Protein AF-A0A2V8SV77-F1 (afdb_monomer_lite)

Secondary structure (DSSP, 8-state):
-PPEEEPPP--EEEEPPTT-EEEEEEPPPPTTEEEE-SEEEEEE----TT-EEEEEEEEEEESS--EEEEEESS---EETTEE----SSSEEEEEEEE-SSSPEEEEEEEEEEEEE----EEEEEEEESEEEEEEES--TT-EEEETTEEP-EEEEEE-TTS-EEEEESS-SSPPPTT-EEEEEEE-TTSPBPPPEEEE--

Sequence (201 aa):
MSWSIVDPPAIDTVGLAVHGLEIGSVPAPESGSCRVGRTQYIAFATLDSCGDASFWAVFINADQNVNVYVRKDRPITVENGIVRYDRGTGKFFIAVENCSFQPANYTILSLLAIADAFPPFIASVSLEGRLVVMGYSLTERGIVLLDDQPQPTVYGGTTNDFRDILIVKKAKRKIARHQTVGITIRRDDTCDSLPFIFTRP

Structure (mmCIF, N/CA/C/O backbone):
data_AF-A0A2V8SV77-F1
#
_entry.id   AF-A0A2V8SV77-F1
#
loop_
_atom_site.group_PDB
_atom_site.id
_atom_site.type_symbol
_atom_site.label_atom_id
_atom_site.label_alt_id
_atom_site.label_comp_id
_atom_site.label_asym_id
_atom_site.label_entity_id
_atom_site.label_seq_id
_atom_site.pdbx_PDB_ins_code
_atom_site.Cartn_x
_atom_site.Cartn_y
_atom_site.Cartn_z
_atom_site.occupancy
_atom_site.B_iso_or_equiv
_atom_site.auth_seq_id
_atom_site.auth_comp_id
_atom_site.auth_asym_id
_atom_site.auth_atom_id
_atom_site.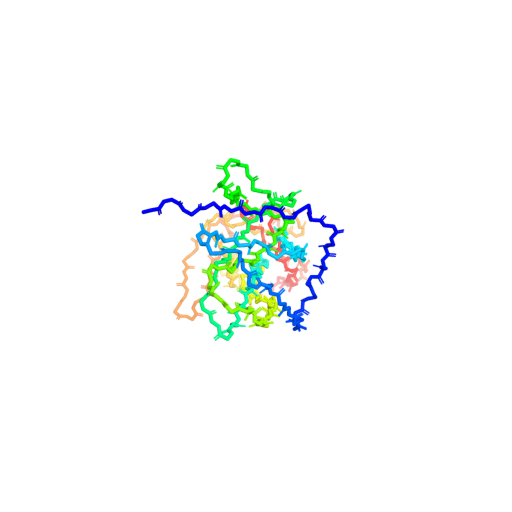pdbx_PDB_model_num
ATOM 1 N N . MET A 1 1 ? 12.394 18.501 -33.688 1.00 48.66 1 MET A N 1
ATOM 2 C CA . MET A 1 1 ? 12.363 17.321 -34.581 1.00 48.66 1 MET A CA 1
ATOM 3 C C . MET A 1 1 ? 11.509 16.263 -33.905 1.00 48.66 1 MET A C 1
ATOM 5 O O . MET A 1 1 ? 11.700 16.050 -32.716 1.00 48.66 1 MET A O 1
ATOM 9 N N . SER A 1 2 ? 10.524 15.700 -34.607 1.00 46.44 2 SER A N 1
ATOM 10 C CA . SER A 1 2 ? 9.674 14.617 -34.093 1.00 46.44 2 SER A CA 1
ATOM 11 C C . SER A 1 2 ? 10.386 13.295 -34.366 1.00 46.44 2 SER A C 1
ATOM 13 O O . SER A 1 2 ? 10.694 12.999 -35.517 1.00 46.44 2 SER A O 1
ATOM 15 N N . TRP A 1 3 ? 10.720 12.565 -33.305 1.00 55.44 3 TRP A N 1
ATOM 16 C CA . TRP A 1 3 ? 11.325 11.239 -33.394 1.00 55.44 3 TRP A CA 1
ATOM 17 C C . TRP A 1 3 ? 10.232 10.219 -33.709 1.00 55.44 3 TRP A C 1
ATOM 19 O O . TRP A 1 3 ? 9.143 10.288 -33.139 1.00 55.44 3 TRP A O 1
ATOM 29 N N . SER A 1 4 ? 10.508 9.295 -34.626 1.00 67.19 4 SER A N 1
ATOM 30 C CA . SER A 1 4 ? 9.607 8.170 -34.888 1.00 67.19 4 SER A CA 1
ATOM 31 C C . SER A 1 4 ? 9.880 7.058 -33.871 1.00 67.19 4 SER A C 1
ATOM 33 O O . SER A 1 4 ? 11.035 6.710 -33.634 1.00 67.19 4 SER A O 1
ATOM 35 N N . ILE A 1 5 ? 8.840 6.529 -33.227 1.00 62.22 5 ILE A N 1
ATOM 36 C CA . ILE A 1 5 ? 8.965 5.411 -32.281 1.00 62.22 5 ILE A CA 1
ATOM 37 C C . ILE A 1 5 ? 8.613 4.128 -33.034 1.00 62.22 5 ILE A C 1
ATOM 39 O O . ILE A 1 5 ? 7.513 4.016 -33.578 1.00 62.22 5 ILE A O 1
ATOM 43 N N . VAL A 1 6 ? 9.545 3.176 -33.085 1.00 59.00 6 VAL A N 1
ATOM 44 C CA . VAL A 1 6 ? 9.334 1.881 -33.745 1.00 59.00 6 VAL A CA 1
ATOM 45 C C . VAL A 1 6 ? 8.884 0.852 -32.712 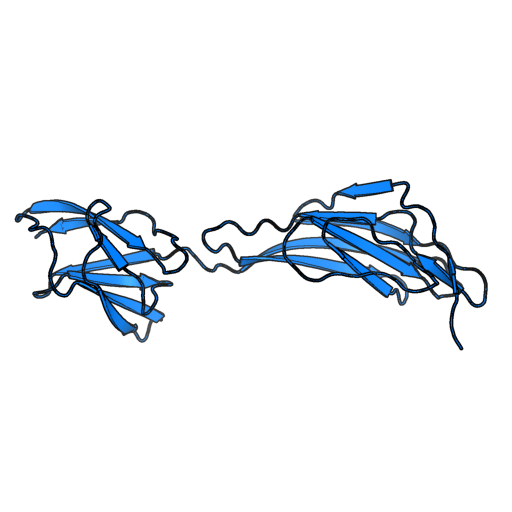1.00 59.00 6 VAL A C 1
ATOM 47 O O . VAL A 1 6 ? 9.627 0.523 -31.785 1.00 59.00 6 VAL A O 1
ATOM 50 N N . ASP A 1 7 ? 7.673 0.336 -32.903 1.00 54.19 7 ASP A N 1
ATOM 51 C CA . ASP A 1 7 ? 7.058 -0.683 -32.052 1.00 54.19 7 ASP A CA 1
ATOM 52 C C . ASP A 1 7 ? 7.612 -2.075 -32.398 1.00 54.19 7 ASP A C 1
ATOM 54 O O . ASP A 1 7 ? 7.579 -2.484 -33.564 1.00 54.19 7 ASP A O 1
ATOM 58 N N . PRO A 1 8 ? 8.070 -2.876 -31.429 1.00 49.66 8 PRO A N 1
ATOM 59 C CA . PRO A 1 8 ? 7.901 -4.310 -31.517 1.00 49.66 8 PRO A CA 1
ATOM 60 C C . PRO A 1 8 ? 6.549 -4.697 -30.891 1.00 49.66 8 PRO A C 1
ATOM 62 O O . PRO A 1 8 ? 6.164 -4.127 -29.870 1.00 49.66 8 PRO A O 1
ATOM 65 N N . PRO A 1 9 ? 5.834 -5.707 -31.421 1.00 52.97 9 PRO A N 1
ATOM 66 C CA . PRO A 1 9 ? 4.779 -6.340 -30.640 1.00 52.97 9 PRO A CA 1
ATOM 67 C C . PRO A 1 9 ? 5.387 -6.783 -29.301 1.00 52.97 9 PRO A C 1
ATOM 69 O O . PRO A 1 9 ? 6.518 -7.269 -29.267 1.00 52.97 9 PRO A O 1
ATOM 72 N N . ALA A 1 10 ? 4.680 -6.580 -28.192 1.00 56.22 10 ALA A N 1
ATOM 73 C CA . ALA A 1 10 ? 5.087 -7.122 -26.900 1.00 56.22 10 ALA A CA 1
ATOM 74 C C . ALA A 1 10 ? 4.969 -8.651 -26.974 1.00 56.22 10 ALA A C 1
ATOM 76 O O . ALA A 1 10 ? 3.902 -9.203 -26.720 1.00 56.22 10 ALA A O 1
ATOM 77 N N . ILE A 1 11 ? 6.023 -9.326 -27.436 1.00 59.06 11 ILE A N 1
ATOM 78 C CA . ILE A 1 11 ? 6.022 -10.787 -27.592 1.00 59.06 11 ILE A CA 1
ATOM 79 C C . ILE A 1 11 ? 6.199 -11.441 -26.212 1.00 59.06 11 ILE A C 1
ATOM 81 O O . ILE A 1 11 ? 5.615 -12.493 -25.970 1.00 59.06 11 ILE A O 1
ATOM 85 N N . ASP A 1 12 ? 6.895 -10.763 -25.286 1.00 69.12 12 ASP A N 1
ATOM 86 C CA . ASP A 1 12 ? 7.266 -1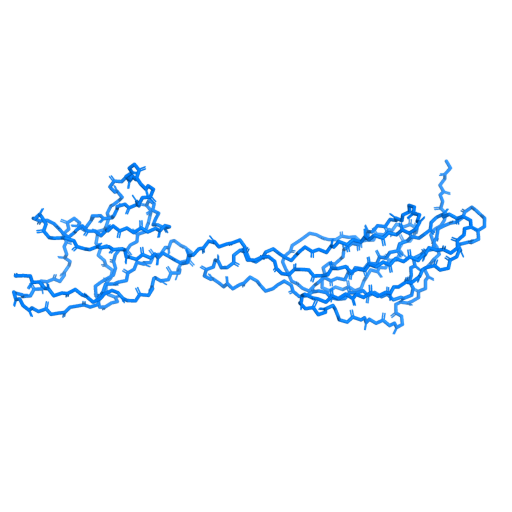1.307 -23.982 1.00 69.12 12 ASP A CA 1
ATOM 87 C C . ASP A 1 12 ? 6.908 -10.353 -22.833 1.00 69.12 12 ASP A C 1
ATOM 89 O O . ASP A 1 12 ? 7.296 -9.179 -22.806 1.00 69.12 12 ASP A O 1
ATOM 93 N N . THR A 1 13 ? 6.185 -10.879 -21.843 1.00 78.81 13 THR A N 1
ATOM 94 C CA . THR A 1 13 ? 5.946 -10.191 -20.572 1.00 78.81 13 THR A CA 1
ATOM 95 C C . THR A 1 13 ? 6.653 -10.909 -19.434 1.00 78.81 13 THR A C 1
ATOM 97 O O . THR A 1 13 ? 6.458 -12.112 -19.263 1.00 78.81 13 THR A O 1
ATOM 100 N N . VAL A 1 14 ? 7.401 -10.171 -18.619 1.00 83.75 14 VAL A N 1
ATOM 101 C CA . VAL A 1 14 ? 8.087 -10.689 -17.428 1.00 83.75 14 VAL A CA 1
ATOM 102 C C . VAL A 1 14 ? 7.381 -10.166 -16.181 1.00 83.75 14 VAL A C 1
ATOM 104 O O . VAL A 1 14 ? 7.180 -8.963 -16.035 1.00 83.75 14 VAL A O 1
ATOM 107 N N . GLY A 1 15 ? 6.972 -11.056 -15.278 1.00 81.81 15 GLY A N 1
ATOM 108 C CA . GLY A 1 15 ? 6.423 -10.653 -13.983 1.00 81.81 15 GLY A CA 1
ATOM 109 C C . GLY A 1 15 ? 7.538 -10.190 -13.052 1.00 81.81 15 GLY A C 1
ATOM 110 O O . GLY A 1 15 ? 8.456 -10.958 -12.786 1.00 81.81 15 GLY A O 1
ATOM 111 N N . LEU A 1 16 ? 7.454 -8.963 -12.540 1.00 82.56 16 LEU A N 1
ATOM 112 C CA . LEU A 1 16 ? 8.383 -8.487 -11.520 1.00 82.56 16 LEU A CA 1
ATOM 113 C C . LEU A 1 16 ? 8.036 -9.131 -10.180 1.00 82.56 16 LEU A C 1
ATOM 115 O O . LEU A 1 16 ? 6.922 -8.975 -9.675 1.00 82.56 16 LEU A O 1
ATOM 119 N N . ALA A 1 17 ? 9.004 -9.825 -9.585 1.00 76.56 17 ALA A N 1
ATOM 120 C CA . ALA A 1 17 ? 8.873 -10.299 -8.217 1.00 76.56 17 ALA A CA 1
ATOM 121 C C . ALA A 1 17 ? 8.863 -9.119 -7.228 1.00 76.56 17 ALA A C 1
ATOM 123 O O . ALA A 1 17 ? 9.496 -8.079 -7.446 1.00 76.56 17 ALA A O 1
ATOM 124 N N . VAL A 1 18 ? 8.159 -9.293 -6.110 1.00 72.00 18 VAL A N 1
ATOM 125 C CA . VAL A 1 18 ? 8.255 -8.386 -4.960 1.00 72.00 18 VAL A CA 1
ATOM 126 C C . VAL A 1 18 ? 9.656 -8.522 -4.360 1.00 72.00 18 VAL A C 1
ATOM 128 O O . VAL A 1 18 ? 10.097 -9.637 -4.093 1.00 72.00 18 VAL A O 1
ATOM 131 N N . HIS A 1 19 ? 10.362 -7.401 -4.185 1.00 74.75 19 HIS A N 1
ATOM 132 C CA . HIS A 1 19 ? 11.792 -7.372 -3.832 1.00 74.75 19 HIS A CA 1
ATOM 133 C C . HIS A 1 19 ? 12.700 -8.063 -4.865 1.00 74.75 19 HIS A C 1
ATOM 135 O O . HIS A 1 19 ? 13.775 -8.559 -4.532 1.00 74.75 19 HIS A O 1
ATOM 141 N N . GLY A 1 20 ? 12.262 -8.091 -6.127 1.00 75.06 20 GLY A N 1
ATOM 142 C CA . GLY A 1 20 ? 12.999 -8.665 -7.246 1.00 75.06 20 GLY A CA 1
ATOM 143 C C . GLY A 1 20 ? 13.970 -7.682 -7.896 1.00 75.06 20 GLY A C 1
ATOM 144 O O . GLY A 1 20 ? 13.738 -6.469 -7.915 1.00 75.06 20 GLY A O 1
ATOM 145 N N . LEU A 1 21 ? 15.033 -8.235 -8.475 1.00 84.38 21 LEU A N 1
ATOM 146 C CA . LEU A 1 21 ? 15.974 -7.528 -9.334 1.00 84.38 21 LEU A CA 1
ATOM 147 C C . LEU A 1 21 ? 15.956 -8.184 -10.713 1.00 84.38 21 LEU A C 1
ATOM 149 O O . LEU A 1 21 ? 16.319 -9.350 -10.840 1.00 84.38 21 LEU A O 1
ATOM 153 N N . GLU A 1 22 ? 15.588 -7.417 -11.731 1.00 89.50 22 GLU A N 1
ATOM 154 C CA . GLU A 1 22 ? 15.640 -7.846 -13.126 1.00 89.50 22 GLU A CA 1
ATOM 155 C C . GLU A 1 22 ? 16.727 -7.092 -13.885 1.00 89.50 22 GLU A C 1
ATOM 157 O O . GLU A 1 22 ? 16.993 -5.916 -13.626 1.00 89.50 22 GLU A O 1
ATOM 162 N N . ILE A 1 23 ? 17.337 -7.766 -14.856 1.00 91.19 23 ILE A N 1
ATOM 163 C CA . ILE A 1 23 ? 18.312 -7.176 -15.776 1.00 91.19 23 ILE A CA 1
ATOM 164 C C . ILE A 1 23 ? 17.695 -7.182 -17.169 1.00 91.19 23 ILE A C 1
ATOM 166 O O . ILE A 1 23 ? 17.139 -8.188 -17.610 1.00 91.19 23 ILE A O 1
ATOM 170 N N . GLY A 1 24 ? 17.793 -6.059 -17.869 1.00 90.75 24 GLY A N 1
ATOM 171 C CA . GLY A 1 24 ? 17.251 -5.910 -19.210 1.00 90.75 24 GLY A CA 1
ATOM 172 C C . GLY A 1 24 ? 18.171 -5.121 -20.126 1.00 90.75 24 GLY A C 1
ATOM 173 O O . GLY A 1 24 ? 19.144 -4.494 -19.702 1.00 90.75 24 GLY A O 1
ATOM 174 N N . SER A 1 25 ? 17.849 -5.157 -21.416 1.00 93.00 25 SER A N 1
ATOM 175 C CA . SER A 1 25 ? 18.484 -4.296 -22.407 1.00 93.00 25 SER A CA 1
ATOM 176 C C . SER A 1 25 ? 17.493 -3.854 -23.481 1.00 93.00 25 SER A C 1
ATOM 178 O O . SER A 1 25 ? 16.543 -4.568 -23.814 1.00 93.00 25 SER A O 1
ATOM 180 N N . VAL A 1 26 ? 17.702 -2.651 -24.016 1.00 91.44 26 VAL A N 1
ATOM 181 C CA . VAL A 1 26 ? 17.022 -2.152 -25.213 1.00 91.44 26 VAL A CA 1
ATOM 182 C C . VAL A 1 26 ? 18.083 -1.877 -26.280 1.00 91.44 26 VAL A C 1
ATOM 184 O O . VAL A 1 26 ? 18.946 -1.019 -26.070 1.00 91.44 26 VAL A O 1
ATOM 187 N N . PRO A 1 27 ? 18.049 -2.569 -27.435 1.00 90.94 27 PRO A N 1
ATOM 188 C CA . PRO A 1 27 ? 18.982 -2.307 -28.526 1.00 90.94 27 PRO A CA 1
ATOM 189 C C . PRO A 1 27 ? 18.934 -0.850 -28.988 1.00 90.94 27 PRO A C 1
ATOM 191 O O . PRO A 1 27 ? 17.905 -0.187 -28.848 1.00 90.94 27 PRO A O 1
ATOM 194 N N . ALA A 1 28 ? 20.017 -0.383 -29.609 1.00 90.44 28 ALA A N 1
ATOM 195 C CA . ALA A 1 28 ? 20.016 0.926 -30.247 1.00 90.44 28 ALA A CA 1
ATOM 196 C C . ALA A 1 28 ? 18.895 1.014 -31.317 1.00 90.44 28 ALA A C 1
ATOM 198 O O . ALA A 1 28 ? 18.672 0.037 -32.052 1.00 90.44 28 ALA A O 1
ATOM 199 N N . PRO A 1 29 ? 18.162 2.137 -31.392 1.00 88.44 29 PRO A N 1
ATOM 200 C CA . PRO A 1 29 ? 17.282 2.461 -32.507 1.00 88.44 29 PRO A CA 1
ATOM 201 C C . PRO A 1 29 ? 18.063 2.807 -33.785 1.00 88.44 29 PRO A C 1
ATOM 203 O O . PRO A 1 29 ? 19.279 3.003 -33.776 1.00 88.44 29 PRO A O 1
ATOM 206 N N . GLU A 1 30 ? 17.344 2.912 -34.902 1.00 88.44 30 GLU A N 1
ATOM 207 C CA . GLU A 1 30 ? 17.879 3.523 -36.120 1.00 88.44 30 GLU A CA 1
ATOM 208 C C . GLU A 1 30 ? 18.054 5.037 -35.918 1.00 88.44 30 GLU A C 1
ATOM 210 O O . GLU A 1 30 ? 17.342 5.663 -35.126 1.00 88.44 30 GLU A O 1
ATOM 215 N N . SER A 1 31 ? 18.983 5.651 -36.653 1.00 85.25 31 SER A N 1
ATOM 216 C CA . SER A 1 31 ? 19.217 7.096 -36.561 1.00 85.25 31 SER A CA 1
ATOM 217 C C . SER A 1 31 ? 17.935 7.883 -36.853 1.00 85.25 31 SER A C 1
ATOM 219 O O . SER A 1 31 ? 17.315 7.698 -37.896 1.00 85.25 31 SER A O 1
ATOM 221 N N . GLY A 1 32 ? 17.552 8.792 -35.953 1.00 84.00 32 GLY A N 1
ATOM 222 C CA . GLY A 1 32 ? 16.303 9.558 -36.078 1.00 84.00 32 GLY A CA 1
ATOM 223 C C . GLY A 1 32 ? 15.065 8.877 -35.475 1.00 84.00 32 GLY A C 1
ATOM 224 O O . GLY A 1 32 ? 13.956 9.397 -35.622 1.00 84.00 32 GLY A O 1
ATOM 225 N N . SER A 1 33 ? 15.232 7.748 -34.777 1.00 85.44 33 SER A N 1
ATOM 226 C CA . SER A 1 33 ? 14.138 7.023 -34.121 1.00 85.44 33 SER A CA 1
ATOM 227 C C . SER A 1 33 ? 14.420 6.704 -32.650 1.00 85.44 33 SER A C 1
ATOM 229 O O . SER A 1 33 ? 15.552 6.817 -32.180 1.00 85.44 33 SER A O 1
ATOM 231 N N . CYS A 1 34 ? 13.374 6.307 -31.931 1.00 86.62 34 CYS A N 1
ATOM 232 C CA . CYS A 1 34 ? 13.463 5.677 -30.618 1.00 86.62 34 CYS A CA 1
ATOM 233 C C . CYS A 1 34 ? 12.907 4.253 -30.694 1.00 86.62 34 CYS A C 1
ATOM 235 O O . CYS A 1 34 ? 12.064 3.935 -31.541 1.00 86.62 34 CYS A O 1
ATOM 237 N N . ARG A 1 35 ? 13.380 3.383 -29.802 1.00 87.25 35 ARG A N 1
ATOM 238 C CA . ARG A 1 35 ? 12.960 1.983 -29.737 1.00 87.25 35 ARG A CA 1
ATOM 239 C C . ARG A 1 35 ? 12.477 1.644 -28.340 1.00 87.25 35 ARG A C 1
ATOM 241 O O . ARG A 1 35 ? 13.233 1.766 -27.381 1.00 87.25 35 ARG A O 1
ATOM 248 N N . VAL A 1 36 ? 11.254 1.133 -28.252 1.00 85.81 36 VAL A N 1
ATOM 249 C CA . VAL A 1 36 ? 10.737 0.490 -27.041 1.00 85.81 36 VAL A CA 1
ATOM 250 C C . VAL A 1 36 ? 11.272 -0.945 -26.975 1.00 85.81 36 VAL A C 1
ATOM 252 O O . VAL A 1 36 ? 11.371 -1.638 -27.992 1.00 85.81 36 VAL A O 1
ATOM 255 N N . GLY A 1 37 ? 11.669 -1.391 -25.784 1.00 83.81 37 GLY A N 1
ATOM 256 C CA . GLY A 1 37 ? 12.107 -2.761 -25.535 1.00 83.81 37 GLY A CA 1
ATOM 257 C C . GLY A 1 37 ? 11.028 -3.791 -25.881 1.00 83.81 37 GLY A C 1
ATOM 258 O O . GLY A 1 37 ? 9.834 -3.532 -25.756 1.00 83.81 37 GLY A O 1
ATOM 259 N N . ARG A 1 38 ? 11.454 -4.986 -26.308 1.00 79.25 38 ARG A N 1
ATOM 260 C CA . ARG A 1 38 ? 10.533 -6.102 -26.601 1.00 79.25 38 ARG A CA 1
ATOM 261 C C . ARG A 1 38 ? 9.878 -6.667 -25.343 1.00 79.25 38 ARG A C 1
ATOM 263 O O . ARG A 1 38 ? 8.744 -7.132 -25.402 1.00 79.25 38 ARG A O 1
ATOM 270 N N . THR A 1 39 ? 10.606 -6.623 -24.232 1.00 82.31 39 THR A N 1
ATOM 271 C CA . THR A 1 39 ? 10.147 -7.094 -22.930 1.00 82.31 39 THR A CA 1
ATOM 272 C C . THR A 1 39 ? 9.324 -6.013 -22.250 1.00 82.31 39 THR A C 1
ATOM 274 O O . THR A 1 39 ? 9.801 -4.891 -22.070 1.00 82.31 39 THR A O 1
ATOM 277 N N . GLN A 1 40 ? 8.113 -6.368 -21.828 1.00 85.25 40 GLN A N 1
ATOM 278 C CA . GLN A 1 40 ? 7.340 -5.552 -20.896 1.00 85.25 40 GLN A CA 1
ATOM 279 C C . GLN A 1 40 ? 7.292 -6.208 -19.527 1.00 85.25 40 GLN A C 1
ATOM 281 O O . GLN A 1 40 ? 7.161 -7.425 -19.404 1.00 85.25 40 GLN A O 1
ATOM 286 N N . TYR A 1 41 ? 7.361 -5.393 -18.489 1.00 85.88 41 TYR A N 1
ATOM 287 C CA . TYR A 1 41 ? 7.382 -5.863 -17.116 1.00 85.88 41 TYR A CA 1
ATOM 288 C C . TYR A 1 41 ? 6.013 -5.687 -16.480 1.00 85.88 41 TYR A C 1
ATOM 290 O O . TYR A 1 41 ? 5.383 -4.643 -16.634 1.00 85.88 41 TYR A O 1
ATOM 298 N N . ILE A 1 42 ? 5.540 -6.713 -15.784 1.00 83.19 42 ILE A N 1
ATOM 299 C CA . ILE A 1 42 ? 4.238 -6.712 -15.128 1.00 83.19 42 ILE A CA 1
ATOM 300 C C . ILE A 1 42 ? 4.431 -6.533 -13.630 1.00 83.19 42 ILE A C 1
ATOM 302 O O . ILE A 1 42 ? 5.157 -7.299 -12.999 1.00 83.19 42 ILE A O 1
ATOM 306 N N . ALA A 1 43 ? 3.698 -5.577 -13.071 1.00 77.25 43 ALA A N 1
ATOM 307 C CA . ALA A 1 43 ? 3.575 -5.355 -11.643 1.00 77.25 43 ALA A CA 1
ATOM 308 C C . ALA A 1 43 ? 2.097 -5.388 -11.212 1.00 77.25 43 ALA A C 1
ATOM 310 O O . ALA A 1 43 ? 1.238 -4.800 -11.858 1.00 77.25 43 ALA A O 1
ATOM 311 N N . PHE A 1 44 ? 1.778 -6.078 -10.123 1.00 68.38 44 PHE A N 1
ATOM 312 C CA . PHE A 1 44 ? 0.469 -6.094 -9.461 1.00 68.38 44 PHE A CA 1
ATOM 313 C C . PHE A 1 44 ? 0.451 -5.216 -8.203 1.00 68.38 44 PHE A C 1
ATOM 315 O O . PHE A 1 44 ? 0.977 -5.614 -7.168 1.00 68.38 44 PHE A O 1
ATOM 322 N N . ALA A 1 45 ? -0.209 -4.058 -8.237 1.00 60.81 45 ALA A N 1
ATOM 323 C CA . ALA A 1 45 ? -0.504 -3.357 -6.989 1.00 60.81 45 ALA A CA 1
ATOM 324 C C . ALA A 1 45 ? -1.805 -3.903 -6.395 1.00 60.81 45 ALA A C 1
ATOM 326 O O . ALA A 1 45 ? -2.893 -3.623 -6.905 1.00 60.81 45 ALA A O 1
ATOM 327 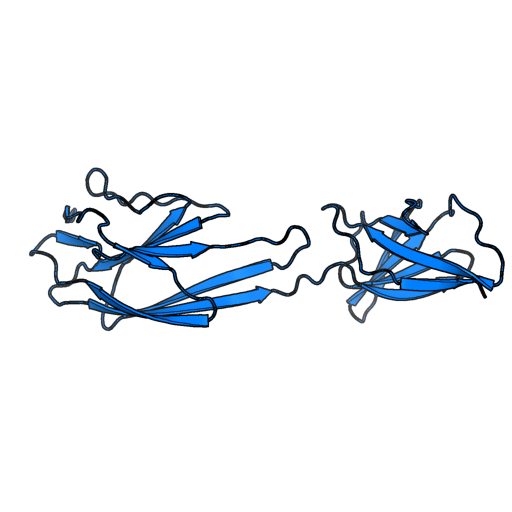N N . THR A 1 46 ? -1.702 -4.678 -5.321 1.00 54.97 46 THR A N 1
ATOM 328 C CA . THR A 1 46 ? -2.847 -5.002 -4.470 1.00 54.97 46 THR A CA 1
ATOM 329 C C . THR A 1 46 ? -2.968 -3.921 -3.409 1.00 54.97 46 THR A C 1
ATOM 331 O O . THR A 1 46 ? -2.098 -3.800 -2.557 1.00 54.97 46 THR A O 1
ATOM 334 N N . LEU A 1 47 ? -4.038 -3.131 -3.456 1.00 52.19 47 LEU A N 1
ATOM 335 C CA . LEU A 1 47 ? -4.484 -2.423 -2.263 1.00 52.19 47 LEU A CA 1
ATOM 336 C C . LEU A 1 47 ? -5.270 -3.442 -1.449 1.00 52.19 47 LEU A C 1
ATOM 338 O O . LEU A 1 47 ? -6.329 -3.874 -1.912 1.00 52.19 47 LEU A O 1
ATOM 342 N N . ASP A 1 48 ? -4.762 -3.858 -0.290 1.00 51.25 48 ASP A N 1
ATOM 343 C CA . ASP A 1 48 ? -5.649 -4.543 0.639 1.00 51.25 48 ASP A CA 1
ATOM 344 C C . ASP A 1 48 ? -6.650 -3.516 1.183 1.00 51.25 48 ASP A C 1
ATOM 346 O O . ASP A 1 48 ? -6.319 -2.363 1.477 1.00 51.25 48 ASP A O 1
ATOM 350 N N . SER A 1 49 ? -7.906 -3.936 1.257 1.00 53.09 49 SER A N 1
ATOM 351 C CA . SER A 1 49 ? -9.090 -3.127 1.564 1.00 53.09 49 SER A CA 1
ATOM 352 C C . SER A 1 49 ? -9.045 -2.403 2.916 1.00 53.09 49 SER A C 1
ATOM 354 O O . SER A 1 49 ? -9.874 -1.533 3.167 1.00 53.09 49 SER A O 1
ATOM 356 N N . CYS A 1 50 ? -8.064 -2.725 3.761 1.00 57.47 50 CYS A N 1
ATOM 357 C CA . CYS A 1 50 ? -7.922 -2.218 5.122 1.00 57.47 50 CYS A CA 1
ATOM 358 C C . CYS A 1 50 ? -6.751 -1.246 5.341 1.00 57.47 50 CYS A C 1
ATOM 360 O O . CYS A 1 50 ? -6.501 -0.833 6.473 1.00 57.47 50 CYS A O 1
ATOM 362 N N . GLY A 1 51 ? -6.084 -0.802 4.274 1.00 51.06 51 GLY A N 1
ATOM 363 C CA . GLY A 1 51 ? -5.127 0.297 4.375 1.00 51.06 51 GLY A CA 1
ATOM 364 C C . GLY A 1 51 ? -3.672 -0.110 4.555 1.00 51.06 51 GLY A C 1
ATOM 365 O O . GLY A 1 51 ? -2.885 0.738 4.957 1.00 51.06 51 GLY A O 1
ATOM 366 N N . ASP A 1 52 ? -3.263 -1.307 4.137 1.00 53.50 52 ASP A N 1
ATOM 367 C CA . ASP A 1 52 ? -1.872 -1.434 3.706 1.00 53.50 52 ASP A CA 1
ATOM 368 C C . ASP A 1 52 ? -1.716 -0.508 2.495 1.00 53.50 52 ASP A C 1
ATOM 370 O O . ASP A 1 52 ? -2.054 -0.855 1.359 1.00 53.50 52 ASP A O 1
ATOM 374 N N . ALA A 1 53 ? -1.251 0.723 2.733 1.00 51.03 53 ALA A N 1
ATOM 375 C CA . ALA A 1 53 ? -0.795 1.612 1.682 1.00 51.03 53 ALA A CA 1
ATOM 376 C C . ALA A 1 53 ? 0.540 1.052 1.193 1.00 51.03 53 ALA A C 1
ATOM 378 O O . ALA A 1 53 ? 1.610 1.622 1.378 1.00 51.03 53 ALA A O 1
ATOM 379 N N . SER A 1 54 ? 0.491 -0.126 0.582 1.00 54.44 54 SER A N 1
ATOM 380 C CA . SER A 1 54 ? 1.637 -0.674 -0.095 1.00 54.44 54 SER A CA 1
ATOM 381 C C . SER A 1 54 ? 1.839 0.172 -1.344 1.00 54.44 54 SER A C 1
ATOM 383 O O . SER A 1 54 ? 1.010 0.153 -2.259 1.00 54.44 54 SER A O 1
ATOM 385 N N . PHE A 1 55 ? 2.906 0.962 -1.379 1.00 60.38 55 PHE A N 1
ATOM 386 C CA . PHE A 1 55 ? 3.346 1.545 -2.629 1.00 60.38 55 PHE A CA 1
ATOM 387 C C . PHE A 1 55 ? 4.393 0.614 -3.217 1.00 60.38 55 PHE A C 1
ATOM 389 O O . PHE A 1 55 ? 5.422 0.304 -2.616 1.00 60.38 55 PHE A O 1
ATOM 396 N N . TRP A 1 56 ? 4.104 0.126 -4.413 1.00 68.44 56 TRP A N 1
ATOM 397 C CA . TRP A 1 56 ? 5.102 -0.566 -5.197 1.00 68.44 56 TRP A CA 1
ATOM 398 C C . TRP A 1 56 ? 5.958 0.489 -5.893 1.00 68.44 56 TRP A C 1
ATOM 400 O O . TRP A 1 56 ? 5.484 1.216 -6.766 1.00 68.44 56 TRP A O 1
ATOM 410 N N . ALA A 1 57 ? 7.219 0.586 -5.485 1.00 75.75 57 ALA A N 1
ATOM 411 C CA . ALA A 1 57 ? 8.216 1.399 -6.153 1.00 75.75 57 ALA A CA 1
ATOM 412 C C . ALA A 1 57 ? 9.028 0.542 -7.131 1.00 75.75 57 ALA A C 1
ATOM 414 O O . ALA A 1 57 ? 9.560 -0.510 -6.773 1.00 75.75 57 ALA A O 1
ATOM 415 N N . VAL A 1 58 ? 9.136 1.011 -8.371 1.00 81.69 58 VAL A N 1
ATOM 416 C CA . VAL A 1 58 ? 10.011 0.422 -9.384 1.00 81.69 58 VAL A CA 1
ATOM 417 C C . VAL A 1 58 ? 11.116 1.421 -9.682 1.00 81.69 58 VAL A C 1
ATOM 419 O O . VAL A 1 58 ? 10.848 2.538 -10.124 1.00 81.69 58 VAL A O 1
ATOM 422 N N . PHE A 1 59 ? 12.355 1.019 -9.424 1.00 85.88 59 PHE A N 1
ATOM 423 C CA . PHE A 1 59 ? 13.546 1.813 -9.693 1.00 85.88 59 PHE A CA 1
ATOM 424 C C . PHE A 1 59 ? 14.234 1.247 -10.923 1.00 85.88 59 PHE A C 1
ATOM 426 O O . PHE A 1 59 ? 14.512 0.050 -10.977 1.00 85.88 59 PHE A O 1
ATOM 433 N N . ILE A 1 60 ? 14.516 2.106 -11.898 1.00 89.00 60 ILE A N 1
ATOM 434 C CA . ILE A 1 60 ? 15.254 1.727 -13.100 1.00 89.00 60 ILE A CA 1
ATOM 435 C C . ILE A 1 60 ? 16.567 2.491 -13.098 1.00 89.00 60 ILE A C 1
ATOM 437 O O . ILE A 1 60 ? 16.569 3.720 -13.050 1.00 89.00 60 ILE A O 1
ATOM 441 N N . ASN A 1 61 ? 17.673 1.754 -13.136 1.00 92.44 61 ASN A N 1
ATOM 442 C CA . ASN A 1 61 ? 19.004 2.315 -13.311 1.00 92.44 61 ASN A CA 1
ATOM 443 C C . ASN A 1 61 ? 19.566 1.828 -14.643 1.00 92.44 61 ASN A C 1
ATOM 445 O O . ASN A 1 61 ? 19.580 0.625 -14.892 1.00 92.44 61 ASN A O 1
ATOM 449 N N . ALA A 1 62 ? 20.008 2.746 -15.494 1.00 92.69 62 ALA A N 1
ATOM 450 C CA . ALA A 1 62 ? 20.481 2.446 -16.837 1.00 92.69 62 ALA A CA 1
ATOM 451 C C . ALA A 1 62 ? 21.862 3.065 -17.069 1.00 92.69 62 ALA A C 1
ATOM 453 O O . ALA A 1 62 ? 22.191 4.101 -16.493 1.00 92.69 62 ALA A O 1
ATOM 454 N N . ASP A 1 63 ? 22.660 2.442 -17.935 1.00 94.25 63 ASP A N 1
ATOM 455 C CA . ASP A 1 63 ? 23.972 2.956 -18.355 1.00 94.25 63 ASP A CA 1
ATOM 456 C C . ASP A 1 63 ? 23.885 4.224 -19.226 1.00 94.25 63 ASP A C 1
ATOM 458 O O . ASP A 1 63 ? 24.897 4.875 -19.492 1.00 94.25 63 ASP A O 1
ATOM 462 N N . GLN A 1 64 ? 22.671 4.610 -19.619 1.00 91.00 64 GLN A N 1
ATOM 463 C CA . GLN A 1 64 ? 22.358 5.838 -20.333 1.00 91.00 64 GLN A CA 1
ATOM 464 C C . GLN A 1 64 ? 20.914 6.292 -20.094 1.00 91.00 64 GLN A C 1
ATOM 466 O O . GLN A 1 64 ? 20.103 5.576 -19.509 1.00 91.00 64 GLN A O 1
ATOM 471 N N . ASN A 1 65 ? 20.573 7.489 -20.575 1.00 89.50 65 ASN A N 1
ATOM 472 C CA . ASN A 1 65 ? 19.220 8.025 -20.453 1.00 89.50 65 ASN A CA 1
ATOM 473 C C . ASN A 1 65 ? 18.213 7.158 -21.226 1.00 89.50 65 ASN A C 1
ATOM 475 O O . ASN A 1 65 ? 18.351 6.959 -22.433 1.00 89.50 65 ASN A O 1
ATOM 479 N N . VAL A 1 66 ? 17.174 6.706 -20.527 1.00 91.62 66 VAL A N 1
ATOM 480 C CA . VAL A 1 66 ? 16.051 5.939 -21.078 1.00 91.62 66 VAL A CA 1
ATOM 481 C C . VAL A 1 66 ? 14.730 6.597 -20.695 1.00 91.62 66 VAL A C 1
ATOM 483 O O . VAL A 1 66 ? 14.635 7.249 -19.653 1.00 91.62 66 VAL A O 1
ATOM 486 N N . ASN A 1 67 ? 13.700 6.401 -21.514 1.00 90.06 67 ASN A N 1
ATOM 487 C CA . ASN A 1 67 ? 12.335 6.776 -21.156 1.00 90.06 67 ASN A CA 1
ATOM 488 C C . ASN A 1 67 ? 11.608 5.564 -20.568 1.00 90.06 67 ASN A C 1
ATOM 490 O O . ASN A 1 67 ? 11.812 4.431 -21.003 1.00 90.06 67 ASN A O 1
ATOM 494 N N . VAL A 1 68 ? 10.753 5.801 -19.574 1.00 87.56 68 VAL A N 1
ATOM 495 C CA . VAL A 1 68 ? 9.985 4.751 -18.894 1.00 87.56 68 VAL A CA 1
ATOM 496 C C . VAL A 1 68 ? 8.505 5.055 -19.030 1.00 87.56 68 VAL A C 1
ATOM 498 O O . VAL A 1 68 ? 8.056 6.166 -18.745 1.00 87.56 68 VAL A O 1
ATOM 501 N N . TYR A 1 69 ? 7.745 4.047 -19.434 1.00 86.06 69 TYR A N 1
ATOM 502 C CA . TYR A 1 69 ? 6.306 4.140 -19.626 1.00 86.06 69 TYR A CA 1
ATOM 503 C C . TYR A 1 69 ? 5.589 3.137 -18.738 1.00 86.06 69 TYR A C 1
ATOM 505 O O . TYR A 1 69 ? 6.094 2.040 -18.507 1.00 86.06 69 TYR A O 1
ATOM 513 N N . VAL A 1 70 ? 4.400 3.511 -18.264 1.00 83.12 70 VAL A N 1
ATOM 514 C CA . VAL A 1 70 ? 3.562 2.668 -17.405 1.00 83.12 70 VAL A CA 1
ATOM 515 C C . VAL A 1 70 ? 2.130 2.678 -17.927 1.00 83.12 70 VAL A C 1
ATOM 517 O O . VAL A 1 70 ? 1.551 3.743 -18.122 1.00 83.12 70 VAL A O 1
ATOM 520 N N . ARG A 1 71 ? 1.521 1.510 -18.132 1.00 80.88 71 ARG A N 1
ATOM 521 C CA . ARG A 1 71 ? 0.120 1.389 -18.560 1.00 80.88 71 ARG A CA 1
ATOM 522 C C . ARG A 1 71 ? -0.641 0.414 -17.680 1.00 80.88 71 ARG A C 1
ATOM 524 O O . ARG A 1 71 ? -0.128 -0.637 -17.317 1.00 80.88 71 ARG A O 1
ATOM 531 N N . LYS A 1 72 ? -1.877 0.765 -17.339 1.00 80.00 72 LYS A N 1
ATOM 532 C CA . LYS A 1 72 ? -2.745 -0.050 -16.492 1.00 80.00 72 LYS A CA 1
ATOM 533 C C . LYS A 1 72 ? -3.551 -1.057 -17.326 1.00 80.00 72 LYS A C 1
ATOM 535 O O . LYS A 1 72 ? -4.057 -0.720 -18.392 1.00 80.00 72 LYS A O 1
ATOM 540 N N . ASP A 1 73 ? -3.659 -2.280 -16.816 1.00 77.00 73 ASP A N 1
ATOM 541 C CA . ASP A 1 73 ? -4.459 -3.437 -17.245 1.00 77.00 73 ASP A CA 1
ATOM 542 C C . ASP A 1 73 ? -4.231 -3.961 -18.672 1.00 77.00 73 ASP A C 1
ATOM 544 O O . ASP A 1 73 ? -4.811 -4.976 -19.060 1.00 77.00 73 ASP A O 1
ATOM 548 N N . ARG A 1 74 ? -3.339 -3.341 -19.447 1.00 79.19 74 ARG A N 1
ATOM 549 C CA . ARG A 1 74 ? -2.991 -3.765 -20.808 1.00 79.19 74 ARG A CA 1
ATOM 550 C C . ARG A 1 74 ? -1.541 -3.414 -21.168 1.00 79.19 74 ARG A C 1
ATOM 552 O O . ARG A 1 74 ? -1.036 -2.412 -20.656 1.00 79.19 74 ARG A O 1
ATOM 559 N N . PRO A 1 75 ? -0.902 -4.183 -22.071 1.00 80.06 75 PRO A N 1
ATOM 560 C CA . PRO A 1 75 ? 0.444 -3.893 -22.553 1.00 80.06 75 PRO A CA 1
ATOM 561 C C . PRO A 1 75 ? 0.564 -2.484 -23.124 1.00 80.06 75 PRO A C 1
ATOM 563 O O . PRO A 1 75 ? -0.376 -1.952 -23.720 1.00 80.06 75 PRO A O 1
ATOM 566 N N . ILE A 1 76 ? 1.733 -1.882 -22.963 1.00 81.69 76 ILE A N 1
ATOM 567 C CA . ILE A 1 76 ? 2.092 -0.631 -23.623 1.00 81.69 76 ILE A CA 1
ATOM 568 C C . ILE A 1 76 ? 2.089 -0.863 -25.136 1.00 81.69 76 ILE A C 1
ATOM 570 O O . ILE A 1 76 ? 2.589 -1.878 -25.613 1.00 81.69 76 ILE A O 1
ATOM 574 N N . THR A 1 77 ? 1.483 0.062 -25.874 1.00 78.62 77 THR A N 1
ATOM 575 C CA . THR A 1 77 ? 1.451 0.065 -27.342 1.00 78.62 77 THR A CA 1
ATOM 576 C C . THR A 1 77 ? 1.893 1.437 -27.834 1.00 78.62 77 THR A C 1
ATOM 578 O O . THR A 1 77 ? 1.609 2.447 -27.172 1.00 78.62 77 THR A O 1
ATOM 581 N N . VAL A 1 78 ? 2.570 1.486 -28.981 1.00 72.69 78 VAL A N 1
ATOM 582 C CA . VAL A 1 78 ? 2.892 2.738 -29.667 1.00 72.69 78 VAL A CA 1
ATOM 583 C C . VAL A 1 78 ? 1.854 2.945 -30.762 1.00 72.69 78 VAL A C 1
ATOM 585 O O . VAL A 1 78 ? 1.829 2.269 -31.785 1.00 72.69 78 VAL A O 1
ATOM 588 N N . GLU A 1 79 ? 0.969 3.914 -30.562 1.00 68.88 79 GLU A N 1
ATOM 589 C CA . GLU A 1 79 ? -0.056 4.265 -31.544 1.00 68.88 79 GLU A CA 1
ATOM 590 C C . GLU A 1 79 ? 0.326 5.596 -32.188 1.00 68.88 79 GLU A C 1
ATOM 592 O O . GLU A 1 79 ? 0.372 6.623 -31.514 1.00 68.88 79 GLU A O 1
ATOM 597 N N . ASN A 1 80 ? 0.607 5.594 -33.495 1.00 65.12 80 ASN A N 1
ATOM 598 C CA . ASN A 1 80 ? 0.996 6.794 -34.249 1.00 65.12 80 ASN A CA 1
ATOM 599 C C . ASN A 1 80 ? 2.210 7.540 -33.651 1.00 65.12 80 ASN A C 1
ATOM 601 O O . ASN A 1 80 ? 2.236 8.769 -33.626 1.00 65.12 80 ASN A O 1
ATOM 605 N N . GLY A 1 81 ? 3.203 6.806 -33.135 1.00 59.78 81 GLY A N 1
ATOM 606 C CA . GLY A 1 81 ? 4.398 7.394 -32.517 1.00 59.78 81 GLY A CA 1
ATOM 607 C C . GLY A 1 81 ? 4.161 7.999 -31.129 1.00 59.78 81 GLY A C 1
ATOM 608 O O . GLY A 1 81 ? 5.001 8.750 -30.644 1.00 59.78 81 GLY A O 1
ATOM 609 N N . ILE A 1 82 ? 3.025 7.694 -30.492 1.00 66.62 82 ILE A N 1
ATOM 610 C CA . ILE A 1 82 ? 2.694 8.136 -29.137 1.00 66.62 82 ILE A CA 1
ATOM 611 C C . ILE A 1 82 ? 2.516 6.911 -28.246 1.00 66.62 82 ILE A C 1
ATOM 613 O O . ILE A 1 82 ? 1.728 6.010 -28.543 1.00 66.62 82 ILE A O 1
ATOM 617 N N . VAL A 1 83 ? 3.212 6.906 -27.112 1.00 63.69 83 VAL A N 1
ATOM 618 C CA . VAL A 1 83 ? 3.047 5.868 -26.097 1.00 63.69 83 VAL A CA 1
ATOM 619 C C . VAL A 1 83 ? 1.795 6.142 -25.265 1.00 63.69 83 VAL A C 1
ATOM 621 O O . VAL A 1 83 ? 1.644 7.214 -24.675 1.00 63.69 83 VAL A O 1
ATOM 624 N N . ARG A 1 84 ? 0.881 5.169 -25.198 1.00 67.38 84 ARG A N 1
ATOM 625 C CA . ARG A 1 84 ? -0.317 5.251 -24.348 1.00 67.38 84 ARG A CA 1
ATOM 626 C C . ARG A 1 84 ? 0.014 4.847 -22.908 1.00 67.38 84 ARG A C 1
ATOM 628 O O . ARG A 1 84 ? 0.470 3.730 -22.677 1.00 67.38 84 ARG A O 1
ATOM 635 N N . TYR A 1 85 ? -0.282 5.720 -21.947 1.00 56.41 85 TYR A N 1
ATOM 636 C CA . TYR A 1 85 ? -0.127 5.471 -20.509 1.00 56.41 85 TYR A CA 1
ATOM 637 C C . TYR A 1 85 ? -1.412 5.843 -19.748 1.00 56.41 85 TYR A C 1
ATOM 639 O O . TYR A 1 85 ? -2.127 6.755 -20.156 1.00 56.41 85 TYR A O 1
ATOM 647 N N . ASP A 1 86 ? -1.701 5.140 -18.648 1.00 60.12 86 ASP A N 1
ATOM 648 C CA . ASP A 1 86 ? -2.926 5.292 -17.841 1.00 60.12 86 ASP A CA 1
ATOM 649 C C . ASP A 1 86 ? -2.569 5.448 -16.345 1.00 60.12 86 ASP A C 1
ATOM 651 O O . ASP A 1 86 ? -1.540 4.942 -15.897 1.00 60.12 86 ASP A O 1
ATOM 655 N N . ARG A 1 87 ? -3.424 6.115 -15.549 1.00 50.72 87 ARG A N 1
ATOM 656 C CA . ARG A 1 87 ? -3.295 6.236 -14.076 1.00 50.72 87 ARG A CA 1
ATOM 657 C C . ARG A 1 87 ? -4.433 5.481 -13.367 1.00 50.72 87 ARG A C 1
ATOM 659 O O . ARG A 1 87 ? -5.576 5.564 -13.804 1.00 50.72 87 ARG A O 1
ATOM 666 N N . GLY A 1 88 ? -4.149 4.780 -12.265 1.00 52.69 88 GLY A N 1
ATOM 667 C CA . GLY A 1 88 ? -5.150 4.080 -11.435 1.00 52.69 88 GLY A CA 1
ATOM 668 C C . GLY A 1 88 ? -4.561 2.865 -10.711 1.00 52.69 88 GLY A C 1
ATOM 669 O O . GLY A 1 88 ? -3.373 2.642 -10.830 1.00 52.69 88 GLY A O 1
ATOM 670 N N . THR A 1 89 ? -5.362 2.077 -9.990 1.00 56.03 89 THR A N 1
ATOM 671 C CA . THR A 1 89 ? -4.933 0.870 -9.239 1.00 56.03 89 THR A CA 1
ATOM 672 C C . THR A 1 89 ? -5.167 -0.412 -10.041 1.00 56.03 89 THR A C 1
ATOM 674 O O . THR A 1 89 ? -6.222 -0.531 -10.655 1.00 56.03 89 THR A O 1
ATOM 677 N N . GLY A 1 90 ? -4.241 -1.372 -10.074 1.00 66.44 90 GLY A N 1
ATOM 678 C CA . GLY A 1 90 ? -4.453 -2.627 -10.808 1.00 66.44 90 GLY A CA 1
ATOM 679 C C . GLY A 1 90 ? -3.168 -3.288 -11.291 1.00 66.44 90 GLY A C 1
ATOM 680 O O . GLY A 1 90 ? -2.113 -3.163 -10.665 1.00 66.44 90 GLY A O 1
ATOM 681 N N . LYS A 1 91 ? -3.264 -4.006 -12.413 1.00 73.81 91 LYS A N 1
ATOM 682 C CA . LYS A 1 91 ? -2.105 -4.600 -13.080 1.00 73.81 91 LYS A CA 1
ATOM 683 C C . LYS A 1 91 ? -1.414 -3.514 -13.899 1.00 73.81 91 LYS A C 1
ATOM 685 O O . LYS A 1 91 ? -2.057 -2.858 -14.707 1.00 73.81 91 LYS A O 1
ATOM 690 N N . PHE A 1 92 ? -0.115 -3.329 -13.740 1.00 81.62 92 PHE A N 1
ATOM 691 C CA . PHE A 1 92 ? 0.671 -2.365 -14.500 1.00 81.62 92 PHE A CA 1
ATOM 692 C C . PHE A 1 92 ? 1.640 -3.072 -15.430 1.00 81.62 92 PHE A C 1
ATOM 694 O O . PHE A 1 92 ? 2.264 -4.060 -15.057 1.00 81.62 92 PHE A O 1
ATOM 701 N N . PHE A 1 93 ? 1.769 -2.530 -16.631 1.00 84.06 93 PHE A N 1
ATOM 702 C CA . PHE A 1 93 ? 2.758 -2.889 -17.629 1.00 84.06 93 PHE A CA 1
ATOM 703 C C . PHE A 1 93 ? 3.770 -1.757 -17.717 1.00 84.06 93 PHE A C 1
ATOM 705 O O . PHE A 1 93 ? 3.379 -0.594 -17.801 1.00 84.06 93 PHE A O 1
ATOM 712 N N . ILE A 1 94 ? 5.052 -2.095 -17.688 1.00 87.25 94 ILE A N 1
ATOM 713 C CA . ILE A 1 94 ? 6.168 -1.156 -17.707 1.00 87.25 94 ILE A CA 1
ATOM 714 C C . ILE A 1 94 ? 7.021 -1.467 -18.933 1.00 87.25 94 ILE A C 1
ATOM 716 O O . ILE A 1 94 ? 7.349 -2.628 -19.182 1.00 87.25 94 ILE A O 1
ATOM 720 N N . ALA A 1 95 ? 7.386 -0.439 -19.693 1.00 89.31 95 ALA A N 1
ATOM 721 C CA . ALA A 1 95 ? 8.280 -0.564 -20.838 1.00 89.31 95 ALA A CA 1
ATOM 722 C C . ALA A 1 95 ? 9.366 0.507 -20.779 1.00 89.31 95 ALA A C 1
ATOM 724 O O . ALA A 1 95 ? 9.140 1.615 -20.286 1.00 89.31 95 ALA A O 1
ATOM 725 N N . VAL A 1 96 ? 10.535 0.155 -21.304 1.00 89.94 96 VAL A N 1
ATOM 726 C CA . VAL A 1 96 ? 11.711 1.022 -21.371 1.00 89.94 96 VAL A CA 1
ATOM 727 C C . VAL A 1 96 ? 11.981 1.353 -22.832 1.00 89.94 96 VAL A C 1
ATOM 729 O O . VAL A 1 96 ? 11.950 0.465 -23.684 1.00 89.94 96 VAL A O 1
ATOM 732 N N . GLU A 1 97 ? 12.242 2.619 -23.129 1.00 91.56 97 GLU A N 1
ATOM 733 C CA . GLU A 1 97 ? 12.600 3.105 -24.457 1.00 91.56 97 GLU A CA 1
ATOM 734 C C . GLU A 1 97 ? 14.007 3.693 -24.465 1.00 91.56 97 GLU A C 1
ATOM 736 O O . GLU A 1 97 ? 14.416 4.411 -23.552 1.00 91.56 97 GLU A O 1
ATOM 741 N N . ASN A 1 98 ? 14.725 3.407 -25.546 1.00 92.38 98 ASN A N 1
ATOM 742 C CA . ASN A 1 98 ? 16.040 3.943 -25.830 1.00 92.38 98 ASN A CA 1
ATOM 743 C C . ASN A 1 98 ? 16.000 4.810 -27.099 1.00 92.38 98 ASN A C 1
ATOM 745 O O . ASN A 1 98 ? 15.578 4.347 -28.160 1.00 92.38 98 ASN A O 1
ATOM 749 N N . CYS A 1 99 ? 16.478 6.050 -26.984 1.00 90.38 99 CYS A N 1
ATOM 750 C CA . CYS A 1 99 ? 16.626 7.013 -28.085 1.00 90.38 99 CYS A CA 1
ATOM 751 C C . CYS A 1 99 ? 18.099 7.328 -28.414 1.00 90.38 99 CYS A C 1
ATOM 753 O O . CYS A 1 99 ? 18.383 8.232 -29.196 1.00 90.38 99 CYS A O 1
ATOM 755 N N . SER A 1 100 ? 19.049 6.658 -27.760 1.00 89.94 100 SER A N 1
ATOM 756 C CA . SER A 1 100 ? 20.480 6.889 -27.964 1.00 89.94 100 SER A CA 1
ATOM 757 C C . SER A 1 100 ? 21.011 6.149 -29.200 1.00 89.94 100 SER A C 1
ATOM 759 O O . SER A 1 100 ? 20.312 5.357 -29.820 1.00 89.94 100 SER A O 1
ATOM 761 N N . PHE A 1 101 ? 22.288 6.346 -29.530 1.00 89.69 101 PHE A N 1
ATOM 762 C CA . PHE A 1 101 ? 22.962 5.600 -30.601 1.00 89.69 101 PHE A CA 1
ATOM 763 C C . PHE A 1 101 ? 23.617 4.291 -30.129 1.00 89.69 101 PHE A C 1
ATOM 765 O O . PHE A 1 101 ? 24.265 3.610 -30.923 1.00 89.69 101 PHE A O 1
ATOM 772 N N . GLN A 1 102 ? 23.489 3.936 -28.847 1.00 92.75 102 GLN A N 1
ATOM 773 C CA . GLN A 1 102 ? 24.099 2.744 -28.253 1.00 92.75 102 GLN A CA 1
ATOM 774 C C . GLN A 1 102 ? 23.027 1.861 -27.600 1.00 92.75 102 GLN A C 1
ATOM 776 O O . GLN A 1 102 ? 21.953 2.351 -27.256 1.00 92.75 102 GLN A O 1
ATOM 781 N N . PRO A 1 103 ? 23.250 0.548 -27.431 1.00 92.44 103 PRO A N 1
ATOM 782 C CA . PRO A 1 103 ? 22.356 -0.282 -26.626 1.00 92.44 103 PRO A CA 1
ATOM 783 C C . PRO A 1 103 ? 22.267 0.240 -25.186 1.00 92.44 103 PRO A C 1
ATOM 785 O O . PRO A 1 103 ? 23.286 0.615 -24.621 1.00 92.44 103 PRO A O 1
ATOM 788 N N . ALA A 1 104 ? 21.065 0.264 -24.604 1.00 93.31 104 ALA A N 1
ATOM 789 C CA . ALA A 1 104 ? 20.851 0.614 -23.200 1.00 93.31 104 ALA A CA 1
ATOM 790 C C . ALA A 1 104 ? 20.767 -0.659 -22.371 1.00 93.31 104 ALA A C 1
ATOM 792 O O . ALA A 1 104 ? 19.875 -1.474 -22.616 1.00 93.31 104 ALA A O 1
ATOM 793 N N . ASN A 1 105 ? 21.644 -0.814 -21.387 1.00 94.94 105 ASN A N 1
ATOM 794 C CA . ASN A 1 105 ? 21.538 -1.861 -20.378 1.00 94.94 105 ASN A CA 1
ATOM 795 C C . ASN A 1 105 ? 20.984 -1.253 -19.096 1.00 94.94 105 ASN A C 1
ATOM 797 O O . ASN A 1 105 ? 21.374 -0.157 -18.694 1.00 94.94 105 ASN A O 1
ATOM 801 N N . TYR A 1 106 ? 20.069 -1.962 -18.447 1.00 93.12 106 TYR A N 1
ATOM 802 C CA . TYR A 1 106 ? 19.425 -1.457 -17.246 1.00 93.12 106 TYR A CA 1
ATOM 803 C C . TYR A 1 106 ? 19.130 -2.560 -16.240 1.00 93.12 106 TYR A C 1
ATOM 805 O O . TYR A 1 106 ? 18.995 -3.738 -16.577 1.00 93.12 106 TYR A O 1
ATOM 813 N N . THR A 1 107 ? 18.995 -2.144 -14.989 1.00 93.06 107 THR A N 1
ATOM 814 C CA . THR A 1 107 ? 18.456 -2.953 -13.906 1.00 93.06 107 THR A CA 1
ATOM 815 C C . THR A 1 107 ? 17.122 -2.380 -13.455 1.00 93.06 107 THR A C 1
ATOM 817 O O . THR A 1 107 ? 16.947 -1.163 -13.374 1.00 93.06 107 THR A O 1
ATOM 820 N N . ILE A 1 108 ? 16.171 -3.267 -13.173 1.00 90.31 108 ILE A N 1
ATOM 821 C CA . ILE A 1 108 ? 14.889 -2.932 -12.565 1.00 90.31 108 ILE A CA 1
ATOM 822 C C . ILE A 1 108 ? 14.873 -3.525 -11.166 1.00 90.31 108 ILE A C 1
ATOM 824 O O . ILE A 1 108 ? 14.873 -4.742 -11.001 1.00 90.31 108 ILE A O 1
ATOM 828 N N . LEU A 1 109 ? 14.833 -2.660 -10.160 1.00 85.94 109 LEU A N 1
ATOM 829 C CA . LEU A 1 109 ? 14.589 -3.050 -8.782 1.00 85.94 109 LEU A CA 1
ATOM 830 C C . LEU A 1 109 ? 13.118 -2.802 -8.452 1.00 85.94 109 LEU A C 1
ATOM 832 O O . LEU A 1 109 ? 12.621 -1.679 -8.533 1.00 85.94 109 LEU A O 1
ATOM 836 N N . SER A 1 110 ? 12.434 -3.867 -8.065 1.00 82.12 110 SER A N 1
ATOM 837 C CA . SER A 1 110 ? 11.026 -3.874 -7.699 1.00 82.12 110 SER A CA 1
ATOM 838 C C . SER A 1 110 ? 10.905 -3.972 -6.182 1.00 82.12 110 SER A C 1
ATOM 840 O O . SER A 1 110 ? 11.260 -4.995 -5.605 1.00 82.12 110 SER A O 1
ATOM 842 N N . LEU A 1 111 ? 10.414 -2.926 -5.516 1.00 74.50 111 LEU A N 1
ATOM 843 C CA . LEU A 1 111 ? 10.229 -2.905 -4.065 1.00 74.50 111 LEU A CA 1
ATOM 844 C C . LEU A 1 111 ? 8.760 -2.712 -3.718 1.00 74.50 111 LEU A C 1
ATOM 846 O O . LEU A 1 111 ? 8.141 -1.734 -4.132 1.00 74.50 111 LEU A O 1
ATOM 850 N N . LEU A 1 112 ? 8.231 -3.604 -2.888 1.00 68.69 112 LEU A N 1
ATOM 851 C CA . LEU A 1 112 ? 7.017 -3.313 -2.147 1.00 68.69 112 LEU A CA 1
ATOM 852 C C . LEU A 1 112 ? 7.430 -2.565 -0.884 1.00 68.69 112 LEU A C 1
ATOM 854 O O . LEU A 1 112 ? 8.132 -3.111 -0.036 1.00 68.69 112 LEU A O 1
ATOM 858 N N . ALA A 1 113 ? 7.039 -1.305 -0.778 1.00 61.75 113 ALA A N 1
ATOM 859 C CA . ALA A 1 113 ? 7.147 -0.575 0.466 1.00 61.75 113 ALA A CA 1
ATOM 860 C C . ALA A 1 113 ? 5.760 -0.535 1.092 1.00 61.75 113 ALA A C 1
ATOM 862 O O . ALA A 1 113 ? 4.810 -0.023 0.501 1.00 61.75 113 ALA A O 1
ATOM 863 N N . ILE A 1 114 ? 5.644 -1.105 2.282 1.00 57.50 114 ILE A N 1
ATOM 864 C CA . ILE A 1 114 ? 4.449 -0.962 3.099 1.00 57.50 114 ILE A CA 1
ATOM 865 C C . ILE A 1 114 ? 4.573 0.419 3.742 1.00 57.50 114 ILE A C 1
ATOM 867 O O . ILE A 1 114 ? 5.416 0.628 4.612 1.00 57.50 114 ILE A O 1
ATOM 871 N N . ALA A 1 115 ? 3.814 1.403 3.252 1.00 52.94 115 ALA A N 1
ATOM 872 C CA . ALA A 1 115 ? 3.553 2.581 4.060 1.00 52.94 115 ALA A CA 1
ATOM 873 C C . ALA A 1 115 ? 2.487 2.142 5.061 1.00 52.94 115 ALA A C 1
ATOM 875 O O . ALA A 1 115 ? 1.320 2.005 4.705 1.00 52.94 115 ALA A O 1
ATOM 876 N N . ASP A 1 116 ? 2.920 1.824 6.277 1.00 48.88 116 ASP A N 1
ATOM 877 C CA . ASP A 1 116 ? 2.063 1.384 7.372 1.00 48.88 116 ASP A CA 1
ATOM 878 C C . ASP A 1 116 ? 0.989 2.444 7.691 1.00 48.88 116 ASP A C 1
ATOM 880 O O . ASP A 1 116 ? 1.139 3.265 8.596 1.00 48.88 116 ASP A O 1
ATOM 884 N N . ALA A 1 117 ? -0.137 2.435 6.983 1.00 54.44 117 ALA A N 1
ATOM 885 C CA . ALA A 1 117 ? -1.384 2.900 7.562 1.00 54.44 117 ALA A CA 1
ATOM 886 C C . ALA A 1 117 ? -1.973 1.701 8.304 1.00 54.44 117 ALA A C 1
ATOM 888 O O . ALA A 1 117 ? -2.897 1.053 7.826 1.00 54.44 117 ALA A O 1
ATOM 889 N N . PHE A 1 118 ? -1.395 1.393 9.474 1.00 61.84 118 PHE A N 1
ATOM 890 C CA . PHE A 1 118 ? -1.893 0.323 10.333 1.00 61.84 118 PHE A CA 1
ATOM 891 C C . PHE A 1 118 ? -3.423 0.432 10.450 1.00 61.84 118 PHE A C 1
ATOM 893 O O . PHE A 1 118 ? -3.930 1.554 10.640 1.00 61.84 118 PHE A O 1
ATOM 900 N N . PRO A 1 119 ? -4.163 -0.694 10.358 1.00 73.50 119 PRO A N 1
ATOM 901 C CA . PRO A 1 119 ? -5.581 -0.692 10.691 1.00 73.50 119 PRO A CA 1
ATOM 902 C C . PRO A 1 119 ? -5.754 -0.066 12.081 1.00 73.50 119 PRO A C 1
ATOM 904 O O . PRO A 1 119 ? -4.816 -0.116 12.890 1.00 73.50 119 PRO A O 1
ATOM 907 N N . PRO A 1 120 ? -6.913 0.553 12.375 1.00 83.81 120 PRO A N 1
ATOM 908 C CA . PRO A 1 120 ? -7.115 1.199 13.664 1.00 83.81 120 PRO A CA 1
ATOM 909 C C . PRO A 1 120 ? -6.714 0.237 14.788 1.00 83.81 120 PRO A C 1
ATOM 911 O O . PRO A 1 120 ? -7.085 -0.934 14.769 1.00 83.81 120 PRO A O 1
ATOM 914 N N . PHE A 1 121 ? -5.916 0.703 15.744 1.00 85.12 121 PHE A N 1
ATOM 915 C CA . PHE A 1 121 ? -5.368 -0.144 16.805 1.00 85.12 121 PHE A CA 1
ATOM 916 C C . PHE A 1 121 ? -5.758 0.416 18.163 1.00 85.12 121 PHE A C 1
ATOM 918 O O . PHE A 1 121 ? -5.454 1.567 18.468 1.00 85.12 121 PHE A O 1
ATOM 925 N N . ILE A 1 122 ? -6.402 -0.398 18.999 1.00 92.94 122 ILE A N 1
ATOM 926 C CA . ILE A 1 122 ? -6.784 -0.002 20.355 1.00 92.94 122 ILE A CA 1
ATOM 927 C C . ILE A 1 122 ? -5.589 -0.220 21.287 1.00 92.94 122 ILE A C 1
ATOM 929 O O . ILE A 1 122 ? -5.203 -1.355 21.557 1.00 92.94 122 ILE A O 1
ATOM 933 N N . ALA A 1 123 ? -5.028 0.869 21.811 1.00 91.12 123 ALA A N 1
ATOM 934 C CA . ALA A 1 123 ? -3.932 0.827 22.774 1.00 91.12 123 ALA A CA 1
ATOM 935 C C . ALA A 1 123 ? -4.444 0.656 24.210 1.00 91.12 123 ALA A C 1
ATOM 937 O O . ALA A 1 123 ? -3.835 -0.052 25.013 1.00 91.12 123 ALA A O 1
ATOM 938 N N . SER A 1 124 ? -5.560 1.303 24.549 1.00 95.00 124 SER A N 1
ATOM 939 C CA . SER A 1 124 ? -6.185 1.155 25.859 1.00 95.00 124 SER A CA 1
ATOM 940 C C . SER A 1 124 ? -7.665 1.526 25.852 1.00 95.00 124 SER A C 1
ATOM 942 O O . SER A 1 124 ? -8.171 2.218 24.966 1.00 95.00 124 SER A O 1
ATOM 944 N N . VAL A 1 125 ? -8.361 1.054 26.886 1.00 95.81 125 VAL A N 1
ATOM 945 C CA . VAL A 1 125 ? -9.770 1.346 27.139 1.00 95.81 125 VAL A CA 1
ATOM 946 C C . VAL A 1 125 ? -9.943 1.684 28.616 1.00 95.81 125 VAL A C 1
ATOM 948 O O . VAL A 1 125 ? -9.482 0.932 29.476 1.00 95.81 125 VAL A O 1
ATOM 951 N N . SER A 1 126 ? -10.624 2.789 28.920 1.00 94.25 126 SER A N 1
ATOM 952 C CA . SER A 1 126 ? -10.984 3.184 30.287 1.00 94.25 126 SER A CA 1
ATOM 953 C C . SER A 1 126 ? -12.486 3.460 30.421 1.00 94.25 126 SER A C 1
ATOM 955 O O . SER A 1 126 ? -13.196 3.695 29.439 1.00 94.25 126 SER A O 1
ATOM 957 N N . LEU A 1 127 ? -12.997 3.383 31.655 1.00 92.06 127 LEU A N 1
ATOM 958 C CA . LEU A 1 127 ? -14.390 3.685 31.987 1.00 92.06 127 LEU A CA 1
ATOM 959 C C . LEU A 1 127 ? -14.443 4.811 33.027 1.00 92.06 127 LEU A C 1
ATOM 961 O O . LEU A 1 127 ? -14.428 4.562 34.230 1.00 92.06 127 LEU A O 1
ATOM 965 N N . GLU A 1 128 ? -14.553 6.048 32.553 1.00 87.88 128 GLU A N 1
ATOM 966 C CA . GLU A 1 128 ? -14.557 7.275 33.364 1.00 87.88 128 GLU A CA 1
ATOM 967 C C . GLU A 1 128 ? -15.924 7.961 33.255 1.00 87.88 128 GLU A C 1
ATOM 969 O O . GLU A 1 128 ? -16.105 9.003 32.629 1.00 87.88 128 GLU A O 1
ATOM 974 N N . GLY A 1 129 ? -16.962 7.277 33.742 1.00 88.75 129 GLY A N 1
ATOM 975 C CA . GLY A 1 129 ? -18.367 7.643 33.509 1.00 88.75 129 GLY A CA 1
ATOM 976 C C . GLY A 1 129 ? -18.856 7.355 32.080 1.00 88.75 129 GLY A C 1
ATOM 977 O O . GLY A 1 129 ? -20.024 7.014 31.886 1.00 88.75 129 GLY A O 1
ATOM 978 N N . ARG A 1 130 ? -17.961 7.409 31.089 1.00 93.12 130 ARG A N 1
ATOM 979 C CA . ARG A 1 130 ? -18.142 6.942 29.708 1.00 93.12 130 ARG A CA 1
ATOM 980 C C . ARG A 1 130 ? -17.002 6.010 29.318 1.00 93.12 130 ARG A C 1
ATOM 982 O O . ARG A 1 130 ? -15.937 6.051 29.924 1.00 93.12 130 ARG A O 1
ATOM 989 N N . LEU A 1 131 ? -17.247 5.165 28.319 1.00 95.06 131 LEU A N 1
ATOM 990 C CA . LEU A 1 131 ? -16.194 4.333 27.746 1.00 95.06 131 LEU A CA 1
ATOM 991 C C . LEU A 1 131 ? -15.312 5.216 26.860 1.00 95.06 131 LEU A C 1
ATOM 993 O O . LEU A 1 131 ? -15.817 5.834 25.918 1.00 95.06 131 LEU A O 1
ATOM 997 N N . VAL A 1 132 ? -14.028 5.269 27.182 1.00 96.88 132 VAL A N 1
ATOM 998 C CA . VAL A 1 132 ? -13.001 5.988 26.431 1.00 96.88 132 VAL A CA 1
ATOM 999 C C . VAL A 1 132 ? -12.089 4.945 25.805 1.00 96.88 132 VAL A C 1
ATOM 1001 O O . VAL A 1 132 ? -11.570 4.074 26.499 1.00 96.88 132 VAL A O 1
ATOM 1004 N N . VAL A 1 133 ? -11.930 5.008 24.489 1.00 97.25 133 VAL A N 1
ATOM 1005 C CA . VAL A 1 133 ? -11.059 4.130 23.711 1.00 97.25 133 VAL A CA 1
ATOM 1006 C C . VAL A 1 133 ? -9.945 4.988 23.135 1.00 97.25 133 VAL A C 1
ATOM 1008 O O . VAL A 1 133 ? -10.222 5.965 22.445 1.00 97.25 133 VAL A O 1
ATOM 1011 N N . MET A 1 134 ? -8.700 4.640 23.433 1.00 96.81 134 MET A N 1
ATOM 1012 C CA . MET A 1 134 ? -7.521 5.346 22.944 1.00 96.81 134 MET A CA 1
ATOM 1013 C C . MET A 1 134 ? -6.695 4.410 22.064 1.00 96.81 134 MET A C 1
ATOM 1015 O O . MET A 1 134 ? -6.525 3.231 22.386 1.00 96.81 134 MET A O 1
ATOM 1019 N N . GLY A 1 135 ? -6.177 4.922 20.954 1.00 93.69 135 GLY A N 1
ATOM 1020 C CA . GLY A 1 135 ? -5.538 4.091 19.943 1.00 93.69 135 GLY A CA 1
ATOM 1021 C C . GLY A 1 135 ? -4.777 4.871 18.884 1.00 93.69 135 GLY A C 1
ATOM 1022 O O . GLY A 1 135 ? -4.590 6.072 19.018 1.00 93.69 135 GLY A O 1
ATOM 1023 N N . TYR A 1 136 ? -4.341 4.180 17.839 1.00 87.69 136 TYR A N 1
ATOM 1024 C CA . TYR A 1 136 ? -3.692 4.784 16.674 1.00 87.69 136 TYR A CA 1
ATOM 1025 C C . TYR A 1 136 ? -4.571 4.620 15.440 1.00 87.69 136 TYR A C 1
ATOM 1027 O O . TYR A 1 136 ? -5.299 3.627 15.325 1.00 87.69 136 TYR A O 1
ATOM 1035 N N . SER A 1 137 ? -4.477 5.580 14.518 1.00 86.25 137 SER A N 1
ATOM 1036 C CA . SER A 1 137 ? -5.249 5.594 13.272 1.00 86.25 137 SER A CA 1
ATOM 1037 C C . SER A 1 137 ? -6.763 5.574 13.510 1.00 86.25 137 SER A C 1
ATOM 1039 O O . SER A 1 137 ? -7.517 5.021 12.700 1.00 86.25 137 SER A O 1
ATOM 1041 N N . LEU A 1 138 ? -7.227 6.165 14.620 1.00 90.12 138 LEU A N 1
ATOM 1042 C CA . LEU A 1 138 ? -8.659 6.381 14.825 1.00 90.12 138 LEU A CA 1
ATOM 1043 C C . LEU A 1 138 ? -9.036 7.689 14.124 1.00 90.12 138 LEU A C 1
ATOM 1045 O O . LEU A 1 138 ? -8.238 8.610 14.017 1.00 90.12 138 LEU A O 1
ATOM 1049 N N . THR A 1 139 ? -10.258 7.787 13.614 1.00 89.81 139 THR A N 1
ATOM 1050 C CA . THR A 1 139 ? -10.672 8.953 12.815 1.00 89.81 139 THR A CA 1
ATOM 1051 C C . THR A 1 139 ? -11.860 9.657 13.445 1.00 89.81 139 THR A C 1
ATOM 1053 O O . THR A 1 139 ? -12.574 9.074 14.262 1.00 89.81 139 THR A O 1
ATOM 1056 N N . GLU A 1 140 ? -12.119 10.900 13.028 1.00 92.25 140 GLU A N 1
ATOM 1057 C CA . GLU A 1 140 ? -13.229 11.711 13.547 1.00 92.25 140 GLU A CA 1
ATOM 1058 C C . GLU A 1 140 ? -14.606 11.049 13.412 1.00 92.25 140 GLU A C 1
ATOM 1060 O O . GLU A 1 140 ? -15.532 11.324 14.178 1.00 92.25 140 GLU A O 1
ATOM 1065 N N . ARG A 1 141 ? -14.734 10.172 12.420 1.00 91.88 141 ARG A N 1
ATOM 1066 C CA . ARG A 1 141 ? -15.956 9.448 12.084 1.00 91.88 141 ARG A CA 1
ATOM 1067 C C . ARG A 1 141 ? -15.888 7.960 12.468 1.00 91.88 141 ARG A C 1
ATOM 1069 O O . ARG A 1 141 ? -16.857 7.231 12.274 1.00 91.88 141 ARG A O 1
ATOM 1076 N N . GLY A 1 142 ? -14.789 7.531 13.098 1.00 93.12 142 GLY A N 1
ATOM 1077 C CA . GLY A 1 142 ? -14.615 6.182 13.621 1.00 93.12 142 GLY A CA 1
ATOM 1078 C C . GLY A 1 142 ? -15.693 5.800 14.640 1.00 93.12 142 GLY A C 1
ATOM 1079 O O . GLY A 1 142 ? -16.100 6.595 15.493 1.00 93.12 142 GLY A O 1
ATOM 1080 N N . ILE A 1 143 ? -16.151 4.554 14.565 1.00 95.19 143 ILE A N 1
ATOM 1081 C CA . ILE A 1 143 ? -17.236 4.014 15.384 1.00 95.19 143 ILE A CA 1
ATOM 1082 C C . ILE A 1 143 ? -16.675 2.931 16.298 1.00 95.19 143 ILE A C 1
ATOM 1084 O O . ILE A 1 143 ? -16.025 1.994 15.845 1.00 95.19 143 ILE A O 1
ATOM 1088 N N . VAL A 1 144 ? -16.979 3.023 17.593 1.00 95.88 144 VAL A N 1
ATOM 1089 C CA . VAL A 1 144 ? -16.687 1.942 18.543 1.00 95.88 144 VAL A CA 1
ATOM 1090 C C . VAL A 1 144 ? -17.780 0.887 18.407 1.00 95.88 144 VAL A C 1
ATOM 1092 O O . VAL A 1 144 ? -18.969 1.196 18.529 1.00 95.88 144 VAL A O 1
ATOM 1095 N N . LEU A 1 145 ? -17.384 -0.359 18.194 1.00 95.44 145 LEU A N 1
ATOM 1096 C CA . LEU A 1 145 ? -18.251 -1.524 18.228 1.00 95.44 145 LEU A CA 1
ATOM 1097 C C . LEU A 1 145 ? -18.038 -2.267 19.555 1.00 95.44 145 LEU A C 1
ATOM 1099 O O . LEU A 1 145 ? -16.913 -2.407 20.028 1.00 95.44 145 LEU A O 1
ATOM 1103 N N . LEU A 1 146 ? -19.126 -2.735 20.164 1.00 95.06 146 LEU A N 1
ATOM 1104 C CA . LEU A 1 146 ? -19.101 -3.609 21.342 1.00 95.06 146 LEU A CA 1
ATOM 1105 C C . LEU A 1 146 ? -19.746 -4.937 20.962 1.00 95.06 146 LEU A C 1
ATOM 1107 O O . LEU A 1 146 ? -20.951 -4.947 20.707 1.00 95.06 146 LEU A O 1
ATOM 1111 N N . ASP A 1 147 ? -18.973 -6.023 20.922 1.00 94.12 147 ASP A N 1
ATOM 1112 C CA . ASP A 1 147 ? -19.386 -7.314 20.345 1.00 94.12 147 ASP A CA 1
ATOM 1113 C C . ASP A 1 147 ? -20.092 -7.104 18.984 1.00 94.12 147 ASP A C 1
ATOM 1115 O O . ASP A 1 147 ? -21.269 -7.429 18.814 1.00 94.12 147 ASP A O 1
ATOM 1119 N N . ASP A 1 148 ? -19.400 -6.418 18.068 1.00 92.50 148 ASP A N 1
ATOM 1120 C CA . ASP A 1 148 ? -19.849 -6.046 16.714 1.00 92.50 148 ASP A CA 1
ATOM 1121 C C . ASP A 1 148 ? -21.061 -5.097 16.633 1.00 92.50 148 ASP A C 1
ATOM 1123 O O . ASP A 1 148 ? -21.527 -4.745 15.547 1.00 92.50 148 ASP A O 1
ATOM 1127 N N . GLN A 1 149 ? -21.569 -4.613 17.771 1.00 94.06 149 GLN A N 1
ATOM 1128 C CA . GLN A 1 149 ? -22.690 -3.675 17.801 1.00 94.06 149 GLN A CA 1
ATOM 1129 C C . GLN A 1 149 ? -22.206 -2.219 17.820 1.00 94.06 149 GLN A C 1
ATOM 1131 O O . GLN A 1 149 ? -21.527 -1.821 18.774 1.00 94.06 149 GLN A O 1
ATOM 1136 N N . PRO A 1 150 ? -22.611 -1.374 16.853 1.00 94.50 150 PRO A N 1
ATOM 1137 C CA . PRO A 1 150 ? -22.133 -0.001 16.751 1.00 94.50 150 PRO A CA 1
ATOM 1138 C C . PRO A 1 150 ? -22.698 0.908 17.837 1.00 94.50 150 PRO A C 1
ATOM 1140 O O . PRO A 1 150 ? -23.920 1.030 18.027 1.00 94.50 150 PRO A O 1
ATOM 1143 N N . GLN A 1 151 ? -21.791 1.611 18.508 1.00 95.75 151 GLN A N 1
ATOM 1144 C CA . GLN A 1 151 ? -22.103 2.545 19.575 1.00 95.75 151 GLN A CA 1
ATOM 1145 C C . GLN A 1 151 ? -22.103 4.000 19.084 1.00 95.75 151 GLN A C 1
ATOM 1147 O O . GLN A 1 151 ? -21.394 4.348 18.145 1.00 95.75 151 GLN A O 1
ATOM 1152 N N . PRO A 1 152 ? -22.894 4.886 19.715 1.00 95.25 152 PRO A N 1
ATOM 1153 C CA . PRO A 1 152 ? -22.793 6.322 19.495 1.00 95.25 152 PRO A CA 1
ATOM 1154 C C . PRO A 1 152 ? -21.434 6.843 19.985 1.00 95.25 152 PRO A C 1
ATOM 1156 O O . PRO A 1 152 ? -21.230 7.026 21.191 1.00 95.25 152 PRO A O 1
ATOM 1159 N N . THR A 1 153 ? -20.531 7.093 19.045 1.00 96.12 153 THR A N 1
ATOM 1160 C CA . THR A 1 153 ? -19.147 7.507 19.295 1.00 96.12 153 THR A CA 1
ATOM 1161 C C . THR A 1 153 ? -18.928 8.963 18.896 1.00 96.12 153 THR A C 1
ATOM 1163 O O . THR A 1 153 ? -19.592 9.483 18.001 1.00 96.12 153 THR A O 1
ATOM 1166 N N . VAL A 1 154 ? -18.021 9.641 19.596 1.00 96.75 154 VAL A N 1
ATOM 1167 C CA . VAL A 1 154 ? -17.442 10.915 19.162 1.00 96.75 154 VAL A CA 1
ATOM 1168 C C . VAL A 1 154 ? -15.935 10.898 19.285 1.00 96.75 154 VAL A C 1
ATOM 1170 O O . VAL A 1 154 ? -15.392 10.242 20.171 1.00 96.75 154 VAL A O 1
ATOM 1173 N N . TYR A 1 155 ? -15.293 11.680 18.431 1.00 96.88 155 TYR A N 1
ATOM 1174 C CA . TYR A 1 155 ? -13.871 11.948 18.507 1.00 96.88 155 TYR A CA 1
ATOM 1175 C C . TYR A 1 155 ? -13.539 12.878 19.673 1.00 96.88 155 TYR A C 1
ATOM 1177 O O . TYR A 1 155 ? -14.169 13.922 19.848 1.00 96.88 155 TYR A O 1
ATOM 1185 N N . GLY A 1 156 ? -12.579 12.463 20.491 1.00 96.19 156 GLY A N 1
ATOM 1186 C CA . GLY A 1 156 ? -12.085 13.189 21.657 1.00 96.19 156 GLY A CA 1
ATOM 1187 C C . GLY A 1 156 ? -10.834 14.025 21.384 1.00 96.19 156 GLY A C 1
ATOM 1188 O O . GLY A 1 156 ? -10.405 14.742 22.283 1.00 96.19 156 GLY A O 1
ATOM 1189 N N . GLY A 1 157 ? -10.264 13.952 20.177 1.00 95.94 157 GLY A N 1
ATOM 1190 C CA . GLY A 1 157 ? -8.994 14.590 19.830 1.00 95.94 157 GLY A CA 1
ATOM 1191 C C . GLY A 1 157 ? -7.831 13.599 19.776 1.00 95.94 157 GLY A C 1
ATOM 1192 O O . GLY A 1 157 ? -8.022 12.389 19.902 1.00 95.94 157 GLY A O 1
ATOM 1193 N N . THR A 1 158 ? -6.629 14.146 19.613 1.00 95.19 158 THR A N 1
ATOM 1194 C CA . THR A 1 158 ? -5.362 13.405 19.609 1.00 95.19 158 THR A CA 1
ATOM 1195 C C . THR A 1 158 ? -4.512 13.870 20.792 1.00 95.19 158 THR A C 1
ATOM 1197 O O . THR A 1 158 ? -4.463 15.062 21.103 1.00 95.19 158 THR A O 1
ATOM 1200 N N . THR A 1 159 ? -3.866 12.937 21.482 1.00 92.31 159 THR A N 1
ATOM 1201 C CA . THR A 1 159 ? -2.933 13.207 22.579 1.00 92.31 159 THR A CA 1
ATOM 1202 C C . THR A 1 159 ? -1.572 13.687 22.062 1.00 92.31 159 THR A C 1
ATOM 1204 O O . THR A 1 159 ? -1.247 13.570 20.882 1.00 92.31 159 THR A O 1
ATOM 1207 N N . ASN A 1 160 ? -0.722 14.182 22.966 1.00 89.12 160 ASN A N 1
ATOM 1208 C CA . ASN A 1 160 ? 0.638 14.616 22.622 1.00 89.12 160 ASN A CA 1
ATOM 1209 C C . ASN A 1 160 ? 1.555 13.467 22.151 1.00 89.12 160 ASN A C 1
ATOM 1211 O O . ASN A 1 160 ? 2.561 13.732 21.502 1.00 89.12 160 ASN A O 1
ATOM 1215 N N . ASP A 1 161 ? 1.232 12.210 22.477 1.00 84.06 161 ASP A N 1
ATOM 1216 C CA . ASP A 1 161 ? 1.924 11.002 22.002 1.00 84.06 161 ASP A CA 1
ATOM 1217 C C . ASP A 1 161 ? 1.256 10.378 20.763 1.00 84.06 161 ASP A C 1
ATOM 1219 O O . ASP A 1 161 ? 1.444 9.195 20.487 1.00 84.06 161 ASP A O 1
ATOM 1223 N N . PHE A 1 162 ? 0.500 11.183 20.007 1.00 84.06 162 PHE A N 1
ATOM 1224 C CA . PHE A 1 162 ? -0.134 10.810 18.738 1.00 84.06 162 PHE A CA 1
ATOM 1225 C C . PHE A 1 162 ? -1.151 9.667 18.848 1.00 84.06 162 PHE A C 1
ATOM 1227 O O . PHE A 1 162 ? -1.307 8.883 17.912 1.00 84.06 162 PHE A O 1
ATOM 1234 N N . ARG A 1 163 ? -1.853 9.562 19.982 1.00 90.75 163 ARG A N 1
ATOM 1235 C CA . ARG A 1 163 ? -2.972 8.630 20.136 1.00 90.75 163 ARG A CA 1
ATOM 1236 C C . ARG A 1 163 ? -4.287 9.353 19.975 1.00 90.75 163 ARG A C 1
ATOM 1238 O O . ARG A 1 163 ? -4.548 10.367 20.616 1.00 90.75 163 ARG A O 1
ATOM 1245 N N . ASP A 1 164 ? -5.142 8.786 19.160 1.00 94.75 164 ASP A N 1
ATOM 1246 C CA . ASP A 1 164 ? -6.478 9.285 18.931 1.00 94.75 164 ASP A CA 1
ATOM 1247 C C . ASP A 1 164 ? -7.422 8.755 20.010 1.00 94.75 164 ASP A C 1
ATOM 1249 O O . ASP A 1 164 ? -7.254 7.647 20.535 1.00 94.75 164 ASP A O 1
ATOM 1253 N N . ILE A 1 165 ? -8.433 9.551 20.345 1.00 97.00 165 ILE A N 1
ATOM 1254 C CA . ILE A 1 165 ? -9.404 9.231 21.389 1.00 97.00 165 ILE A CA 1
ATOM 1255 C C . ILE A 1 165 ? -10.798 9.133 20.773 1.00 97.00 165 ILE A C 1
ATOM 1257 O O . ILE A 1 165 ? -11.276 10.055 20.115 1.00 97.00 165 ILE A O 1
ATOM 1261 N N . LEU A 1 166 ? -11.502 8.043 21.069 1.00 97.56 166 LEU A N 1
ATOM 1262 C CA . LEU A 1 166 ? -12.924 7.866 20.804 1.00 97.56 166 LEU A CA 1
ATOM 1263 C C . LEU A 1 166 ? -13.686 7.716 22.121 1.00 97.56 166 LEU A C 1
ATOM 1265 O O . LEU A 1 166 ? -13.314 6.944 23.001 1.00 97.56 166 LEU A O 1
ATOM 1269 N N . ILE A 1 167 ? -14.796 8.437 22.257 1.00 97.38 167 ILE A N 1
ATOM 1270 C CA . ILE A 1 167 ? -15.630 8.431 23.460 1.00 97.38 167 ILE A CA 1
ATOM 1271 C C . ILE A 1 167 ? -17.016 7.909 23.099 1.00 97.38 167 ILE A C 1
ATOM 1273 O O . ILE A 1 167 ? -17.728 8.495 22.278 1.00 97.38 167 ILE A O 1
ATOM 1277 N N . VAL A 1 168 ? -17.452 6.839 23.763 1.00 96.38 168 VAL A N 1
ATOM 1278 C CA . VAL A 1 168 ? -18.826 6.342 23.636 1.00 96.38 168 VAL A CA 1
ATOM 1279 C C . VAL A 1 168 ? -19.748 7.198 24.500 1.00 96.38 168 VAL A C 1
ATOM 1281 O O . VAL A 1 168 ? -19.703 7.151 25.729 1.00 96.38 168 VAL A O 1
ATOM 1284 N N . LYS A 1 169 ? -20.630 7.978 23.863 1.00 91.69 169 LYS A N 1
ATOM 1285 C CA . LYS A 1 169 ? -21.551 8.903 24.552 1.00 91.69 169 LYS A CA 1
ATOM 1286 C C . LYS A 1 169 ? -22.519 8.174 25.479 1.00 91.69 169 LYS A C 1
ATOM 1288 O O . LYS A 1 169 ? -22.691 8.556 26.635 1.00 91.69 169 LYS A O 1
ATOM 1293 N N . LYS A 1 170 ? -23.188 7.157 24.937 1.00 88.62 170 LYS A N 1
ATOM 1294 C CA . LYS A 1 170 ? -24.163 6.318 25.636 1.00 88.62 170 LYS A CA 1
ATOM 1295 C C . LYS A 1 170 ? -24.207 4.968 24.942 1.00 88.62 170 LYS A C 1
ATOM 1297 O O . LYS A 1 170 ? -24.709 4.874 23.824 1.00 88.62 170 LYS A O 1
ATOM 1302 N N . ALA A 1 171 ? -23.685 3.941 25.603 1.00 82.69 171 ALA A N 1
ATOM 1303 C CA . ALA A 1 171 ? -23.737 2.594 25.062 1.00 82.69 171 ALA A CA 1
ATOM 1304 C C . ALA A 1 171 ? -25.203 2.170 24.866 1.00 82.69 171 ALA A C 1
ATOM 1306 O O . ALA A 1 171 ? -26.040 2.345 25.757 1.00 82.69 171 ALA A O 1
ATOM 1307 N N . LYS A 1 172 ? -25.518 1.620 23.692 1.00 86.69 172 LYS A N 1
ATOM 1308 C CA . LYS A 1 172 ? -26.832 1.033 23.388 1.00 86.69 172 LYS A CA 1
ATOM 1309 C C . LYS A 1 172 ? -27.072 -0.240 24.195 1.00 86.69 172 LYS A C 1
ATOM 1311 O O . LYS A 1 172 ? -28.215 -0.590 24.470 1.00 86.69 172 LYS A O 1
ATOM 1316 N N . ARG A 1 173 ? -25.991 -0.911 24.596 1.00 82.00 173 ARG A N 1
ATOM 1317 C CA . ARG A 1 173 ? -26.005 -2.112 25.429 1.00 82.00 173 ARG A CA 1
ATOM 1318 C C . ARG A 1 173 ? -25.455 -1.803 26.818 1.00 82.00 173 ARG A C 1
ATOM 1320 O O . ARG A 1 173 ? -24.411 -1.172 26.957 1.00 82.00 173 ARG A O 1
ATOM 1327 N N . LYS A 1 174 ? -26.141 -2.291 27.854 1.00 85.06 174 LYS A N 1
ATOM 1328 C CA . LYS A 1 174 ? -25.602 -2.316 29.219 1.00 85.06 174 LYS A CA 1
ATOM 1329 C C . LYS A 1 174 ? -24.626 -3.487 29.344 1.00 85.06 174 LYS A C 1
ATOM 1331 O O . LYS A 1 174 ? -25.001 -4.620 29.064 1.00 85.06 174 LYS A O 1
ATOM 1336 N N . ILE A 1 175 ? -23.405 -3.205 29.782 1.00 87.88 175 ILE A N 1
ATOM 1337 C CA . ILE A 1 175 ? -22.402 -4.211 30.156 1.00 87.88 175 ILE A CA 1
ATOM 1338 C C . ILE A 1 175 ? -22.444 -4.333 31.676 1.00 87.88 175 ILE A C 1
ATOM 1340 O O . ILE A 1 175 ? -22.329 -3.313 32.349 1.00 87.88 175 ILE A O 1
ATOM 1344 N N . ALA A 1 176 ? -22.649 -5.521 32.238 1.00 91.62 176 ALA A N 1
ATOM 1345 C CA . ALA A 1 176 ? -22.664 -5.733 33.686 1.00 91.62 176 ALA A CA 1
ATOM 1346 C C . ALA A 1 176 ? -21.257 -5.617 34.298 1.00 91.62 176 ALA A C 1
ATOM 1348 O O . ALA A 1 176 ? -20.251 -5.701 33.597 1.00 91.62 176 ALA A O 1
ATOM 1349 N N . ARG A 1 177 ? -21.171 -5.397 35.615 1.00 94.06 177 ARG A N 1
ATOM 1350 C CA . ARG A 1 177 ? -19.885 -5.426 36.330 1.00 94.06 177 ARG A CA 1
ATOM 1351 C C . ARG A 1 177 ? -19.225 -6.798 36.140 1.00 94.06 177 ARG A C 1
ATOM 1353 O O . ARG A 1 177 ? -19.932 -7.800 36.192 1.00 94.06 177 ARG A O 1
ATOM 1360 N N . HIS A 1 178 ? -17.916 -6.834 35.906 1.00 94.56 178 HIS A N 1
ATOM 1361 C CA . HIS A 1 178 ? -17.127 -8.040 35.608 1.00 94.56 178 HIS A CA 1
ATOM 1362 C C . HIS A 1 178 ? -17.503 -8.781 34.317 1.00 94.56 178 HIS A C 1
ATOM 1364 O O . HIS A 1 178 ? -16.955 -9.844 34.042 1.00 94.56 178 HIS A O 1
ATOM 1370 N N . GLN A 1 179 ? -18.397 -8.226 33.493 1.00 94.50 179 GLN A N 1
ATOM 1371 C CA . GLN A 1 179 ? -18.656 -8.766 32.165 1.00 94.50 179 GLN A CA 1
ATOM 1372 C C . GLN A 1 179 ? -17.524 -8.372 31.210 1.00 94.50 179 GLN A C 1
ATOM 1374 O O . GLN A 1 179 ? -17.131 -7.203 31.149 1.00 94.50 179 GLN A O 1
ATOM 1379 N N . THR A 1 180 ? -17.049 -9.351 30.444 1.00 94.56 180 THR A N 1
ATOM 1380 C CA . THR A 1 180 ? -16.101 -9.167 29.344 1.00 94.56 180 THR A CA 1
ATOM 1381 C C . THR A 1 180 ? -16.839 -8.923 28.032 1.00 94.56 180 THR A C 1
ATOM 1383 O O . THR A 1 180 ? -17.870 -9.545 27.770 1.00 94.56 180 THR A O 1
ATOM 1386 N N . VAL A 1 181 ? -16.313 -8.010 27.223 1.00 94.31 181 VAL A N 1
ATOM 1387 C CA . VAL A 1 181 ? -16.775 -7.706 25.866 1.00 94.31 181 VAL A CA 1
ATOM 1388 C C . VAL A 1 181 ? -15.579 -7.554 24.932 1.00 94.31 181 VAL A C 1
ATOM 1390 O O . VAL A 1 181 ? -14.495 -7.146 25.359 1.00 94.31 181 VAL A O 1
ATOM 1393 N N . GLY A 1 182 ? -15.785 -7.861 23.657 1.00 95.81 182 GLY A N 1
ATOM 1394 C CA . GLY A 1 182 ? -14.891 -7.466 22.580 1.00 95.81 182 GLY A CA 1
ATOM 1395 C C . GLY A 1 182 ? -15.179 -6.029 22.159 1.00 95.81 182 GLY A C 1
ATOM 1396 O O . G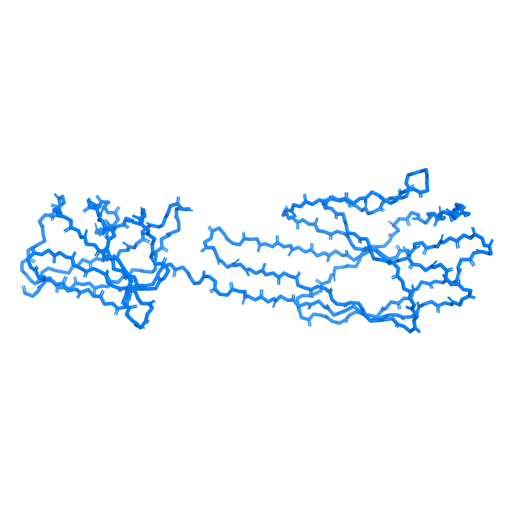LY A 1 182 ? -16.335 -5.622 22.024 1.00 95.81 182 GLY A O 1
ATOM 1397 N N . ILE A 1 183 ? -14.122 -5.253 21.960 1.00 95.88 183 ILE A N 1
ATOM 1398 C CA . ILE A 1 183 ? -14.187 -3.887 21.450 1.00 95.88 183 ILE A CA 1
ATOM 1399 C C . ILE A 1 183 ? -13.427 -3.847 20.135 1.00 95.88 183 ILE A C 1
ATOM 1401 O O . ILE A 1 183 ? -12.255 -4.205 20.091 1.00 95.88 183 ILE A O 1
ATOM 1405 N N . THR A 1 184 ? -14.081 -3.385 19.079 1.00 95.62 184 THR A N 1
ATOM 1406 C CA . THR A 1 184 ? -13.441 -3.102 17.791 1.00 95.62 184 THR A CA 1
ATOM 1407 C C . THR A 1 184 ? -13.732 -1.664 17.382 1.00 95.62 184 THR A C 1
ATOM 1409 O O . THR A 1 184 ? -14.712 -1.062 17.828 1.00 95.62 184 THR A O 1
ATOM 1412 N N . ILE A 1 185 ? -12.864 -1.075 16.564 1.00 94.19 185 ILE A N 1
ATOM 1413 C CA . ILE A 1 185 ? -13.089 0.233 15.948 1.00 94.19 185 ILE A CA 1
ATOM 1414 C C . ILE A 1 185 ? -13.323 0.039 14.465 1.00 94.19 185 ILE A C 1
ATOM 1416 O O . ILE A 1 185 ? -12.440 -0.464 13.784 1.00 94.19 185 ILE A O 1
ATOM 1420 N N . ARG A 1 186 ? -14.465 0.513 13.972 1.00 92.38 186 ARG A N 1
ATOM 1421 C CA . ARG A 1 186 ? -14.746 0.621 12.543 1.00 92.38 186 ARG A CA 1
ATOM 1422 C C . ARG A 1 186 ? -14.393 2.011 12.043 1.00 92.38 186 ARG A C 1
ATOM 1424 O O . ARG A 1 186 ? -14.958 2.993 12.528 1.00 92.38 186 ARG A O 1
ATOM 1431 N N . ARG A 1 187 ? -13.491 2.103 11.070 1.00 86.38 187 ARG A N 1
ATOM 1432 C CA . ARG A 1 187 ? -13.189 3.335 10.330 1.00 86.38 187 ARG A CA 1
ATOM 1433 C C . ARG A 1 187 ? -14.180 3.515 9.168 1.00 86.38 187 ARG A C 1
ATOM 1435 O O . ARG A 1 187 ? -14.872 2.579 8.774 1.00 86.38 187 ARG A O 1
ATOM 1442 N N . ASP A 1 188 ? -14.288 4.732 8.641 1.00 77.00 188 ASP A N 1
ATOM 1443 C CA . ASP A 1 188 ? -15.221 5.105 7.560 1.00 77.00 188 ASP A CA 1
ATOM 1444 C C . ASP A 1 188 ? -15.116 4.278 6.286 1.00 77.00 188 ASP A C 1
ATOM 1446 O O . ASP A 1 188 ? -16.094 4.114 5.561 1.00 77.00 188 ASP A O 1
ATOM 1450 N N . ASP A 1 189 ? -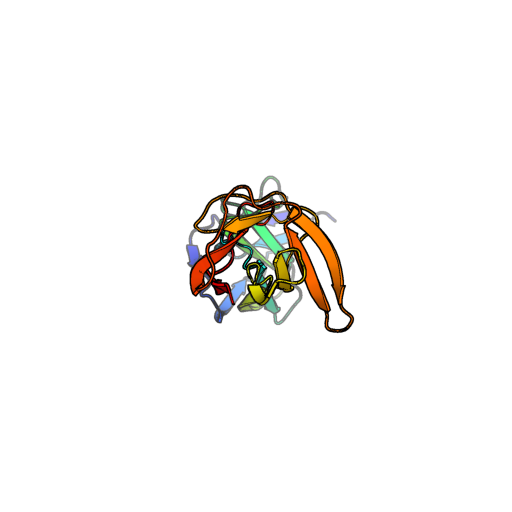13.923 3.772 6.008 1.00 67.00 189 ASP A N 1
ATOM 1451 C CA . ASP A 1 189 ? -13.627 2.876 4.899 1.00 67.00 189 ASP A CA 1
ATOM 1452 C C . ASP A 1 189 ? -13.977 1.419 5.221 1.00 67.00 189 ASP A C 1
ATOM 1454 O O . ASP A 1 189 ? -13.547 0.508 4.523 1.00 67.00 189 ASP A O 1
ATOM 1458 N N . THR A 1 190 ? -14.787 1.195 6.261 1.00 66.19 190 THR A N 1
ATOM 1459 C CA . THR A 1 190 ? -15.273 -0.102 6.748 1.00 66.19 190 THR A CA 1
ATOM 1460 C C . THR A 1 190 ? -14.201 -1.032 7.311 1.00 66.19 190 THR A C 1
ATOM 1462 O O . THR A 1 190 ? -14.510 -2.183 7.612 1.00 66.19 190 THR A O 1
ATOM 1465 N N . CYS A 1 191 ? -12.977 -0.538 7.521 1.00 79.44 191 CYS A N 1
ATOM 1466 C CA . CYS A 1 191 ? -11.934 -1.332 8.150 1.00 79.44 191 CYS A CA 1
ATOM 1467 C C . CYS A 1 191 ? -12.138 -1.408 9.667 1.00 79.44 191 CYS A C 1
ATOM 1469 O O . CYS A 1 191 ? -12.243 -0.379 10.345 1.00 79.44 191 CYS A O 1
ATOM 1471 N N . ASP A 1 192 ? -12.171 -2.634 10.186 1.00 87.94 192 ASP A N 1
ATOM 1472 C CA . ASP A 1 192 ? -12.306 -2.911 11.611 1.00 87.94 192 ASP A CA 1
ATOM 1473 C C . ASP A 1 192 ? -10.928 -3.172 12.239 1.00 87.94 192 ASP A C 1
ATOM 1475 O O . ASP A 1 192 ? -10.065 -3.827 11.653 1.00 87.94 192 ASP A O 1
ATOM 1479 N N . SER A 1 193 ? -10.715 -2.670 13.455 1.00 88.50 193 SER A N 1
ATOM 1480 C CA . SER A 1 193 ? -9.544 -3.017 14.260 1.00 88.50 193 SER A CA 1
ATOM 1481 C C . SER A 1 193 ? -9.543 -4.500 14.623 1.00 88.50 193 SER A C 1
ATOM 1483 O O . SER A 1 193 ? -10.593 -5.144 14.689 1.00 88.50 193 SER A O 1
ATOM 1485 N N . LEU A 1 194 ? -8.383 -5.014 15.035 1.00 83.19 194 LEU A N 1
ATOM 1486 C CA . LEU A 1 194 ? -8.360 -6.241 15.831 1.00 83.19 194 LEU A CA 1
ATOM 1487 C C . LEU A 1 194 ? -9.190 -6.059 17.120 1.00 83.19 194 LEU A C 1
ATOM 1489 O O . LEU A 1 194 ? -9.250 -4.946 17.663 1.00 83.19 194 LEU A O 1
ATOM 1493 N N . PRO A 1 195 ? -9.837 -7.127 17.619 1.00 89.44 195 PRO A N 1
ATOM 1494 C CA . PRO A 1 195 ? -10.640 -7.054 18.829 1.00 89.44 195 PRO A CA 1
ATOM 1495 C C . PRO A 1 195 ? -9.767 -6.832 20.066 1.00 89.44 195 PRO A C 1
ATOM 1497 O O . PRO A 1 195 ? -8.827 -7.578 20.334 1.00 89.44 195 PRO A O 1
ATOM 1500 N N . PHE A 1 196 ? -10.127 -5.830 20.861 1.00 92.38 196 PHE A N 1
ATOM 1501 C CA . PHE A 1 196 ? -9.591 -5.582 22.192 1.00 92.38 196 PHE A CA 1
ATOM 1502 C C . PHE A 1 196 ? -10.540 -6.162 23.238 1.00 92.38 196 PHE A C 1
ATOM 1504 O O . PHE A 1 196 ? -11.723 -5.822 23.281 1.00 92.38 196 PHE A O 1
ATOM 1511 N N . ILE A 1 197 ? -10.030 -7.027 24.109 1.00 94.88 197 ILE A N 1
ATOM 1512 C CA . ILE A 1 197 ? -10.838 -7.647 25.159 1.00 94.88 197 ILE A CA 1
ATOM 1513 C C . ILE A 1 197 ? -10.880 -6.729 26.379 1.00 94.88 197 ILE A C 1
ATOM 1515 O O . ILE A 1 197 ? -9.854 -6.443 26.993 1.00 94.88 197 ILE A O 1
ATOM 1519 N N . PHE A 1 198 ? -12.079 -6.288 26.751 1.00 93.12 198 PHE A N 1
ATOM 1520 C CA . PHE A 1 198 ? -12.300 -5.409 27.894 1.00 93.12 198 PHE A CA 1
ATOM 1521 C C . PHE A 1 198 ? -13.241 -6.056 28.906 1.00 93.12 198 PHE A C 1
ATOM 1523 O O . PHE A 1 198 ? -14.359 -6.444 28.572 1.00 93.12 198 PHE A O 1
ATOM 1530 N N . THR A 1 199 ? -12.817 -6.111 30.167 1.00 93.75 199 THR A N 1
ATOM 1531 C CA . THR A 1 199 ? -13.660 -6.538 31.290 1.00 93.75 199 THR A CA 1
ATOM 1532 C C . THR A 1 199 ? -14.053 -5.325 32.113 1.00 93.75 199 THR A C 1
ATOM 1534 O O . THR A 1 199 ? -13.190 -4.600 32.606 1.00 93.75 199 THR A O 1
ATOM 1537 N N . ARG A 1 200 ? -15.361 -5.105 32.291 1.00 92.31 200 ARG A N 1
ATOM 1538 C CA . ARG A 1 200 ? -15.857 -3.986 33.099 1.00 92.31 200 ARG A CA 1
ATOM 1539 C C . ARG A 1 200 ? -15.432 -4.168 34.573 1.00 92.31 200 ARG A C 1
ATOM 1541 O O . ARG A 1 200 ? -15.777 -5.204 35.143 1.00 92.31 200 ARG A O 1
ATOM 1548 N N . PRO A 1 201 ? -14.744 -3.196 35.200 1.00 89.38 201 PRO A N 1
ATOM 1549 C CA . PRO A 1 201 ? -14.351 -3.274 36.613 1.00 89.38 201 PRO A CA 1
ATOM 1550 C C . PRO A 1 201 ? -15.551 -3.217 37.576 1.00 89.38 201 PRO A C 1
ATOM 1552 O O . PRO A 1 201 ? -16.612 -2.687 37.170 1.00 89.38 201 PRO A O 1
#

Foldseek 3Di:
DQAAEDDDALPEEAEADAQHKDKDKDFFDDPRHKYKDSYKYKDADDDDLQDQPWDKDKDKDKPDDKDKAKAAPDEWDQDRRDTDHDDDHGMMIMIIMDHDRGMMIMMIGIHTDRPPPDGWEFPDWDPPVWIKTKTANADQPKFKAWQNHTAQKGWPQADPVGITMITRPDGPDDADQQRKIWIWIQDPSRGIYDTDIDGHD

Radius of gyration: 25.99 Å; chains: 1; bounding box: 51×29×73 Å

pLDDT: mean 81.79, std 14.19, range [46.44, 97.56]